Protein AF-A0A2V8HY12-F1 (afdb_monomer_lite)

Structure (mmCIF, N/CA/C/O backbone):
data_AF-A0A2V8HY12-F1
#
_entry.id   AF-A0A2V8HY12-F1
#
loop_
_atom_site.group_PDB
_atom_site.id
_atom_site.type_symbol
_atom_site.label_atom_id
_atom_site.label_alt_id
_atom_site.label_comp_id
_atom_site.label_asym_id
_atom_site.label_entity_id
_atom_site.label_seq_id
_atom_site.pdbx_PDB_ins_code
_atom_site.Cartn_x
_atom_site.Cartn_y
_atom_site.Cartn_z
_atom_site.occupancy
_atom_site.B_iso_or_equiv
_atom_site.auth_seq_id
_atom_site.auth_comp_id
_atom_site.auth_asym_id
_atom_site.auth_atom_id
_atom_site.pdbx_PDB_model_num
ATOM 1 N N . MET A 1 1 ? -23.791 54.713 -10.530 1.00 35.41 1 MET A N 1
ATOM 2 C CA . MET A 1 1 ? -24.422 53.926 -11.614 1.00 35.41 1 MET A CA 1
ATOM 3 C C . MET A 1 1 ? -23.605 52.644 -11.715 1.00 35.41 1 MET A C 1
ATOM 5 O O . MET A 1 1 ? -22.453 52.735 -12.101 1.00 35.41 1 MET A O 1
ATOM 9 N N . SER A 1 2 ? -23.964 51.603 -10.951 1.00 30.92 2 SER A N 1
ATOM 10 C CA . SER A 1 2 ? -24.758 50.432 -11.392 1.00 30.92 2 SER A CA 1
ATOM 11 C C . SER A 1 2 ? -24.090 49.752 -12.604 1.00 30.92 2 SER A C 1
ATOM 13 O O . SER A 1 2 ? -23.839 50.418 -13.597 1.00 30.92 2 SER A O 1
ATOM 15 N N . ALA A 1 3 ? -23.710 48.478 -12.572 1.00 33.75 3 ALA A N 1
ATOM 16 C CA . ALA A 1 3 ? -24.540 47.368 -12.130 1.00 33.75 3 ALA A CA 1
ATOM 17 C C . ALA A 1 3 ? -23.733 46.179 -11.582 1.00 33.75 3 ALA A C 1
ATOM 19 O O . ALA A 1 3 ? -22.656 45.842 -12.079 1.00 33.75 3 ALA A O 1
ATOM 20 N N . ASP A 1 4 ? -24.341 45.543 -10.581 1.00 34.00 4 ASP A N 1
ATOM 21 C CA . ASP A 1 4 ? -24.090 44.192 -10.098 1.00 34.00 4 ASP A CA 1
ATOM 22 C C . ASP A 1 4 ? -23.936 43.185 -11.241 1.00 34.00 4 ASP A C 1
ATOM 24 O O . ASP A 1 4 ? -24.790 43.080 -12.126 1.00 34.00 4 ASP A O 1
ATOM 28 N N . ARG A 1 5 ? -22.894 42.355 -11.174 1.00 38.38 5 ARG A N 1
ATOM 29 C CA . ARG A 1 5 ? -22.852 41.094 -11.916 1.00 38.38 5 ARG A CA 1
ATOM 30 C C . ARG A 1 5 ? -23.409 40.000 -11.004 1.00 38.38 5 ARG A C 1
ATOM 32 O O . ARG A 1 5 ? -22.664 39.381 -10.252 1.00 38.38 5 ARG A O 1
ATOM 39 N N . LEU A 1 6 ? -24.725 39.795 -11.080 1.00 36.56 6 LEU A N 1
ATOM 40 C CA . LEU A 1 6 ? -25.407 38.635 -10.507 1.00 36.56 6 LEU A CA 1
ATOM 41 C C . LEU A 1 6 ? -24.851 37.335 -11.104 1.00 36.56 6 LEU A C 1
ATOM 43 O O . LEU A 1 6 ? -24.758 37.172 -12.323 1.00 36.56 6 LEU A O 1
ATOM 47 N N . GLU A 1 7 ? -24.535 36.397 -10.217 1.00 39.53 7 GLU A N 1
ATOM 48 C CA . GLU A 1 7 ? -24.342 34.987 -10.526 1.00 39.53 7 GLU A CA 1
ATOM 49 C C . GLU A 1 7 ? -25.589 34.415 -11.217 1.00 39.53 7 GLU A C 1
ATOM 51 O O . GLU A 1 7 ? -26.685 34.408 -10.655 1.00 39.53 7 GLU A O 1
ATOM 56 N N . MET A 1 8 ? -25.435 33.874 -12.428 1.00 39.75 8 MET A N 1
ATOM 57 C CA . MET A 1 8 ? -26.456 33.008 -13.019 1.00 39.75 8 MET A CA 1
ATOM 58 C C . MET A 1 8 ? -26.276 31.586 -12.491 1.00 39.75 8 MET A C 1
ATOM 60 O O . MET A 1 8 ? -25.572 30.751 -13.060 1.00 39.75 8 MET A O 1
ATOM 64 N N . HIS A 1 9 ? -26.944 31.319 -11.375 1.00 43.62 9 HIS A N 1
ATOM 65 C CA . HIS A 1 9 ? -27.124 29.987 -10.825 1.00 43.62 9 HIS A CA 1
ATOM 66 C C . HIS A 1 9 ? -28.085 29.201 -11.736 1.00 43.62 9 HIS A C 1
ATOM 68 O O . HIS A 1 9 ? -29.301 29.395 -11.722 1.00 43.62 9 HIS A O 1
ATOM 74 N N . MET A 1 10 ? -27.545 28.321 -12.580 1.00 43.75 10 MET A N 1
ATOM 75 C CA . MET A 1 10 ? -28.340 27.531 -13.521 1.00 43.75 10 MET A CA 1
ATOM 76 C C . MET A 1 10 ? -29.086 26.412 -12.775 1.00 43.75 10 MET A C 1
ATOM 78 O O . MET A 1 10 ? -28.532 25.362 -12.444 1.00 43.75 10 MET A O 1
ATOM 82 N N . ASN A 1 11 ? -30.359 26.667 -12.468 1.00 51.97 11 ASN A N 1
ATOM 83 C CA . ASN A 1 11 ? -31.243 25.753 -11.752 1.00 51.97 11 ASN A CA 1
ATOM 84 C C . ASN A 1 11 ? -31.728 24.637 -12.696 1.00 51.97 11 ASN A C 1
ATOM 86 O O . ASN A 1 11 ? -32.518 24.868 -13.606 1.00 51.97 11 ASN A O 1
ATOM 90 N N . ARG A 1 12 ? -31.270 23.399 -12.475 1.00 51.16 12 ARG A N 1
ATOM 91 C CA . ARG A 1 12 ? -31.546 22.214 -13.321 1.00 51.16 12 ARG A CA 1
ATOM 92 C C . ARG A 1 12 ? -33.011 21.733 -13.305 1.00 51.16 12 ARG A C 1
ATOM 94 O O . ARG A 1 12 ? -33.305 20.657 -13.813 1.00 51.16 12 ARG A O 1
ATOM 101 N N . ARG A 1 13 ? -33.929 22.490 -12.699 1.00 51.31 13 ARG A N 1
ATOM 102 C CA . ARG A 1 13 ? -35.328 22.096 -12.455 1.00 51.31 13 ARG A CA 1
ATOM 103 C C . ARG A 1 13 ? -36.366 22.862 -13.280 1.00 51.31 13 ARG A C 1
ATOM 105 O O . ARG A 1 13 ? -37.536 22.511 -13.220 1.00 51.31 13 ARG A O 1
ATOM 112 N N . SER A 1 14 ? -35.970 23.844 -14.085 1.00 48.19 14 SER A N 1
ATOM 113 C CA . SER A 1 14 ? -36.912 24.692 -14.839 1.00 48.19 14 SER A CA 1
ATOM 114 C C . SER A 1 14 ? -37.161 24.258 -16.291 1.00 48.19 14 SER A C 1
ATOM 116 O O . SER A 1 14 ? -37.964 24.887 -16.969 1.00 48.19 14 SER A O 1
ATOM 118 N N . PHE A 1 15 ? -36.532 23.183 -16.782 1.00 44.03 15 PHE A N 1
ATOM 119 C CA . PHE A 1 15 ? -36.675 22.756 -18.186 1.00 44.03 15 PHE A CA 1
ATOM 120 C C . PHE A 1 15 ? -37.781 21.709 -18.433 1.00 44.03 15 PHE A C 1
ATOM 122 O O . PHE A 1 15 ? -38.050 21.362 -19.575 1.00 44.03 15 PHE A O 1
ATOM 129 N N . LEU A 1 16 ? -38.456 21.206 -17.392 1.00 47.06 16 LEU A N 1
ATOM 130 C CA . LEU A 1 16 ? -39.464 20.140 -17.538 1.00 47.06 16 LEU A CA 1
ATOM 131 C C . LEU A 1 16 ? -40.908 20.567 -17.242 1.00 47.06 16 LEU A C 1
ATOM 133 O O . LEU A 1 16 ? -41.776 19.707 -17.144 1.00 47.06 16 LEU A O 1
ATOM 137 N N . SER A 1 17 ? -41.201 21.866 -17.125 1.00 44.78 17 SER A N 1
ATOM 138 C CA . SER A 1 17 ? -42.534 22.312 -16.684 1.00 44.78 17 SER A CA 1
ATOM 139 C C . SER A 1 17 ? -43.450 22.906 -17.761 1.00 44.78 17 SER A C 1
ATOM 141 O O . SER A 1 17 ? -44.447 23.525 -17.404 1.00 44.78 17 SER A O 1
ATOM 143 N N . ALA A 1 18 ? -43.182 22.722 -19.058 1.00 45.12 18 ALA A N 1
ATOM 144 C CA . ALA A 1 18 ? -44.013 23.331 -20.105 1.00 45.12 18 ALA A CA 1
ATOM 145 C C . ALA A 1 18 ? -44.266 22.417 -21.318 1.00 45.12 18 ALA A C 1
ATOM 147 O O . ALA A 1 18 ? -43.761 22.653 -22.408 1.00 45.12 18 ALA A O 1
ATOM 148 N N . ALA A 1 19 ? -45.079 21.383 -21.105 1.00 43.59 19 ALA A N 1
ATOM 149 C CA . ALA A 1 19 ? -46.039 20.823 -22.066 1.00 43.59 19 ALA A CA 1
ATOM 150 C C . ALA A 1 19 ? -46.929 19.880 -21.236 1.00 43.59 19 ALA A C 1
ATOM 152 O O . ALA A 1 19 ? -46.479 18.838 -20.781 1.00 43.59 19 ALA A O 1
ATOM 153 N N . GLY A 1 20 ? -48.122 20.271 -20.804 1.00 38.84 20 GLY A N 1
ATOM 154 C CA . GLY A 1 20 ? -49.217 20.708 -21.661 1.00 38.84 20 GLY A CA 1
ATOM 155 C C . GLY A 1 20 ? -50.205 19.545 -21.727 1.00 38.84 20 GLY A C 1
ATOM 156 O O . GLY A 1 20 ? -50.027 18.619 -22.508 1.00 38.84 20 GLY A O 1
ATOM 157 N N . ALA A 1 21 ? -51.172 19.560 -20.813 1.00 42.84 21 ALA A N 1
ATOM 158 C CA . ALA A 1 21 ? -52.155 18.511 -20.588 1.00 42.84 21 ALA A CA 1
ATOM 159 C C . ALA A 1 21 ? -53.106 18.304 -21.780 1.00 42.84 21 ALA A C 1
ATOM 161 O O . ALA A 1 21 ? -53.579 19.271 -22.371 1.00 42.84 21 ALA A O 1
ATOM 162 N N . ALA A 1 22 ? -53.481 17.048 -22.034 1.00 40.28 22 ALA A N 1
ATOM 16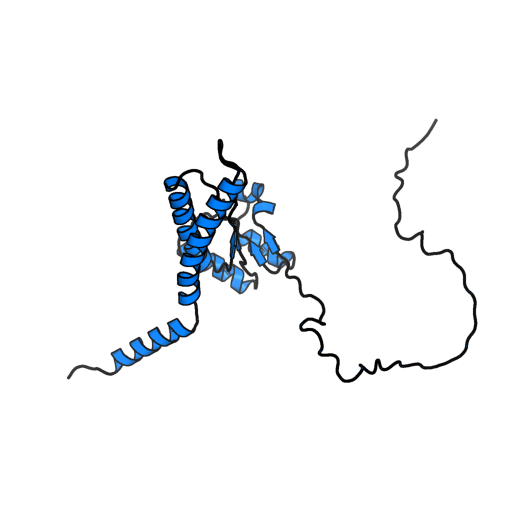3 C CA . ALA A 1 22 ? -54.741 16.696 -22.681 1.00 40.28 22 ALA A CA 1
ATOM 164 C C . ALA A 1 22 ? -55.358 15.484 -21.960 1.00 40.28 22 ALA A C 1
ATOM 166 O O . ALA A 1 22 ? -54.732 14.439 -21.797 1.00 40.28 22 ALA A O 1
ATOM 167 N N . VAL A 1 23 ? -56.574 15.699 -21.466 1.00 48.56 23 VAL A N 1
ATOM 168 C CA . VAL A 1 23 ? -57.427 14.823 -20.650 1.00 48.56 23 VAL A CA 1
ATOM 169 C C . VAL A 1 23 ? -58.129 13.785 -21.527 1.00 48.56 23 VAL 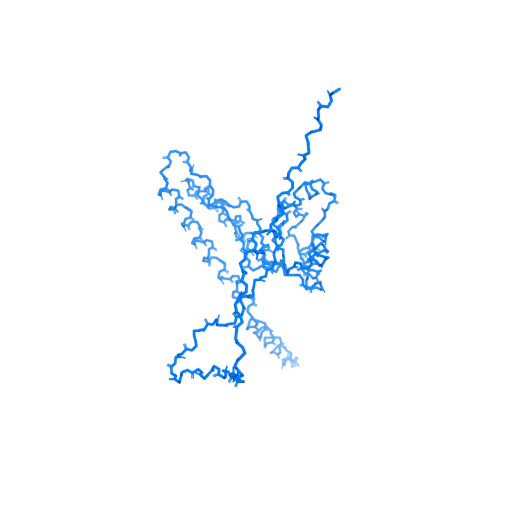A C 1
ATOM 171 O O . VAL A 1 23 ? -58.693 14.206 -22.524 1.00 48.56 23 VAL A O 1
ATOM 174 N N . VAL A 1 24 ? -58.214 12.510 -21.108 1.00 38.56 24 VAL A N 1
ATOM 175 C CA . VAL A 1 24 ? -59.458 11.695 -21.121 1.00 38.56 24 VAL A CA 1
ATOM 176 C C . VAL A 1 24 ? -59.345 10.590 -20.062 1.00 38.56 24 VAL A C 1
ATOM 178 O O . VAL A 1 24 ? -58.425 9.775 -20.078 1.00 38.56 24 VAL A O 1
ATOM 181 N N . ALA A 1 25 ? -60.311 10.562 -19.146 1.00 48.44 25 ALA A N 1
ATOM 182 C CA . ALA A 1 25 ? -60.551 9.463 -18.226 1.00 48.44 25 ALA A CA 1
ATOM 183 C C . ALA A 1 25 ? -61.139 8.253 -18.973 1.00 48.44 25 ALA A C 1
ATOM 185 O O . ALA A 1 25 ? -62.190 8.360 -19.596 1.00 48.44 25 ALA A O 1
ATOM 186 N N . ALA A 1 26 ? -60.498 7.094 -18.854 1.00 38.91 26 ALA A N 1
ATOM 187 C CA . ALA A 1 26 ? -61.129 5.794 -19.047 1.00 38.91 26 ALA A CA 1
ATOM 188 C C . ALA A 1 26 ? -60.408 4.812 -18.124 1.00 38.91 26 ALA A C 1
ATOM 190 O O . ALA A 1 26 ? -59.210 4.568 -18.266 1.00 38.91 26 ALA A O 1
ATOM 191 N N . GLY A 1 27 ? -61.122 4.331 -17.109 1.00 46.62 27 GLY A N 1
ATOM 192 C CA . GLY A 1 27 ? -60.581 3.377 -16.160 1.00 46.62 27 GLY A CA 1
ATOM 193 C C . GLY A 1 27 ? -60.182 2.090 -16.863 1.00 46.62 27 GLY A C 1
ATOM 194 O O . GLY A 1 27 ? -60.982 1.510 -17.578 1.00 46.62 27 GLY A O 1
ATOM 195 N N . PHE A 1 28 ? -58.968 1.634 -16.594 1.00 36.66 28 PHE A N 1
ATOM 196 C CA . PHE A 1 28 ? -58.641 0.222 -16.530 1.00 36.66 28 PHE A CA 1
ATOM 197 C C . PHE A 1 28 ? -57.608 0.078 -15.421 1.00 36.66 28 PHE A C 1
ATOM 199 O O . PHE A 1 28 ? -56.501 0.611 -15.488 1.00 36.66 28 PHE A O 1
ATOM 206 N N . THR A 1 29 ? -58.001 -0.625 -14.366 1.00 45.81 29 THR A N 1
ATOM 207 C CA . THR A 1 29 ? -57.088 -1.305 -13.457 1.00 45.81 29 THR A CA 1
ATOM 208 C C . THR A 1 29 ? -56.288 -2.313 -14.276 1.00 45.81 29 THR A C 1
ATOM 210 O O . THR A 1 29 ? -56.635 -3.487 -14.323 1.00 45.81 29 THR A O 1
ATOM 213 N N . ASP A 1 30 ? -55.242 -1.866 -14.963 1.00 39.56 30 ASP A N 1
ATOM 214 C CA . ASP A 1 30 ? -54.270 -2.771 -15.561 1.00 39.56 30 ASP A CA 1
ATOM 215 C C . ASP A 1 30 ? -53.142 -2.933 -14.544 1.00 39.56 30 ASP A C 1
ATOM 217 O O . ASP A 1 30 ? -52.055 -2.356 -14.636 1.00 39.56 30 ASP A O 1
ATOM 221 N N . ALA A 1 31 ? -53.451 -3.709 -13.501 1.00 44.50 31 ALA A N 1
ATOM 222 C CA . ALA A 1 31 ? -52.438 -4.458 -12.789 1.00 44.50 31 ALA A CA 1
ATOM 223 C C . ALA A 1 31 ? -51.810 -5.403 -13.817 1.00 44.50 31 ALA A C 1
ATOM 225 O O . ALA A 1 31 ? -52.156 -6.579 -13.892 1.00 44.50 31 ALA A O 1
ATOM 226 N N . ARG A 1 32 ? -50.883 -4.875 -14.624 1.00 41.44 32 ARG A N 1
ATOM 227 C CA . ARG A 1 32 ? -49.968 -5.687 -15.412 1.00 41.44 32 ARG A CA 1
ATOM 228 C C . ARG A 1 32 ? -49.072 -6.395 -14.426 1.00 41.44 32 ARG A C 1
ATOM 230 O O . ARG A 1 32 ? -47.971 -5.955 -14.101 1.00 41.44 32 ARG A O 1
ATOM 237 N N . THR A 1 33 ? -49.575 -7.526 -13.955 1.00 43.75 33 THR A N 1
ATOM 238 C CA . THR A 1 33 ? -48.760 -8.695 -13.704 1.00 43.75 33 THR A CA 1
ATOM 239 C C . THR A 1 33 ? -47.854 -8.810 -14.926 1.00 43.75 33 THR A C 1
ATOM 241 O O . THR A 1 33 ? -48.306 -9.159 -16.015 1.00 43.75 33 THR A O 1
ATOM 244 N N . GLN A 1 34 ? -46.590 -8.402 -14.792 1.00 48.44 34 GLN A N 1
ATOM 245 C CA . GLN A 1 34 ? -45.573 -8.769 -15.764 1.00 48.44 34 GLN A CA 1
ATOM 246 C C . GLN A 1 34 ? -45.449 -10.281 -15.658 1.00 48.44 34 GLN A C 1
ATOM 248 O O . GLN A 1 34 ? -44.695 -10.814 -14.846 1.00 48.44 34 GLN A O 1
ATOM 253 N N . GLN A 1 35 ? -46.278 -10.976 -16.427 1.00 43.50 35 GLN A N 1
ATOM 254 C CA . GLN A 1 35 ? -46.155 -12.397 -16.617 1.00 43.50 35 GLN A CA 1
ATOM 255 C C . GLN A 1 35 ? -44.897 -12.580 -17.455 1.00 43.50 35 GLN A C 1
ATOM 257 O O . GLN A 1 35 ? -44.884 -12.358 -18.665 1.00 43.50 35 GLN A O 1
ATOM 262 N N . ALA A 1 36 ? -43.797 -12.867 -16.759 1.00 48.78 36 ALA A N 1
ATOM 263 C CA . ALA A 1 36 ? -42.544 -13.233 -17.383 1.00 48.78 36 ALA A CA 1
ATOM 264 C C . ALA A 1 36 ? -42.818 -14.400 -18.337 1.00 48.78 36 ALA A C 1
ATOM 266 O O . ALA A 1 36 ? -43.398 -15.413 -17.938 1.00 48.78 36 ALA A O 1
ATOM 267 N N . ALA A 1 37 ? -42.428 -14.234 -19.601 1.00 44.22 37 ALA A N 1
ATOM 268 C CA . ALA A 1 37 ? -42.502 -15.297 -20.588 1.00 44.22 37 ALA A CA 1
ATOM 269 C C . ALA A 1 37 ? -41.784 -16.547 -20.035 1.00 44.22 37 ALA A C 1
ATOM 271 O O . ALA A 1 37 ? -40.637 -16.428 -19.583 1.00 44.22 37 ALA A O 1
ATOM 272 N N . PRO A 1 38 ? -42.414 -17.737 -20.044 1.00 48.28 38 PRO A N 1
ATOM 273 C CA . PRO A 1 38 ? -41.754 -18.945 -19.581 1.00 48.28 38 PRO A CA 1
ATOM 274 C C . PRO A 1 38 ? -40.603 -19.263 -20.540 1.00 48.28 38 PRO A C 1
ATOM 276 O O . PRO A 1 38 ? -40.826 -19.439 -21.735 1.00 48.28 38 PRO A O 1
ATOM 279 N N . GLY A 1 39 ? -39.374 -19.333 -20.023 1.00 57.34 39 GLY A N 1
ATOM 280 C CA . GLY A 1 39 ? -38.240 -19.903 -20.763 1.00 57.34 39 GLY A CA 1
ATOM 281 C C . GLY A 1 39 ? -37.081 -18.967 -21.106 1.00 57.34 39 GLY A C 1
ATOM 282 O O . GLY A 1 39 ? -36.155 -19.406 -21.781 1.00 57.34 39 GLY A O 1
ATOM 283 N N . GLN A 1 40 ? -37.055 -17.720 -20.630 1.00 52.91 40 GLN A N 1
ATOM 284 C CA . GLN A 1 40 ? -35.820 -16.926 -20.664 1.00 52.91 40 GLN A CA 1
ATOM 285 C C . GLN A 1 40 ? -34.992 -17.251 -19.409 1.00 52.91 40 GLN A C 1
ATOM 287 O O . GLN A 1 40 ? -35.445 -16.931 -18.306 1.00 52.91 40 GLN A O 1
ATOM 292 N N . PRO A 1 41 ? -33.805 -17.881 -19.514 1.00 54.00 41 PRO A N 1
ATOM 293 C CA . PRO A 1 41 ? -32.930 -18.028 -18.360 1.00 54.00 41 PRO A CA 1
ATOM 294 C C . PRO A 1 41 ? -32.587 -16.626 -17.852 1.00 54.00 41 PRO A C 1
ATOM 296 O O . PRO A 1 41 ? -31.986 -15.822 -18.568 1.00 54.00 41 PRO A O 1
ATOM 299 N N . SER A 1 42 ? -32.997 -16.313 -16.621 1.00 57.16 42 SER A N 1
ATOM 300 C CA . SER A 1 42 ? -32.600 -15.084 -15.942 1.00 57.16 42 SER A CA 1
ATOM 301 C C . SER A 1 42 ? -31.078 -15.001 -15.985 1.00 57.16 42 SER A C 1
ATOM 303 O O . SER A 1 42 ? -30.402 -15.865 -15.419 1.00 57.16 42 SER A O 1
ATOM 305 N N . ARG A 1 43 ? -30.532 -13.997 -16.685 1.00 62.47 43 ARG A N 1
ATOM 306 C CA . ARG A 1 43 ? -29.088 -13.742 -16.681 1.00 62.47 43 ARG A CA 1
ATOM 307 C C . ARG A 1 43 ? -28.621 -13.711 -15.220 1.00 62.47 43 ARG A C 1
ATOM 309 O O . ARG A 1 43 ? -29.246 -12.998 -14.428 1.00 62.47 43 ARG A O 1
ATOM 316 N N . PRO A 1 44 ? -27.558 -14.442 -14.841 1.00 56.69 44 PRO A N 1
ATOM 317 C CA . PRO A 1 44 ? -26.973 -14.289 -13.517 1.00 56.69 44 PRO A CA 1
ATOM 318 C C . PRO A 1 44 ? -26.647 -12.801 -13.316 1.00 56.69 44 PRO A C 1
ATOM 320 O O . PRO A 1 44 ? -25.845 -12.252 -14.068 1.00 56.69 44 PRO A O 1
ATOM 323 N N . GLY A 1 45 ? -27.317 -12.133 -12.370 1.00 60.22 45 GLY A N 1
ATOM 324 C CA . GLY A 1 45 ? -27.074 -10.715 -12.068 1.00 60.22 45 GLY A CA 1
ATOM 325 C C . GLY A 1 45 ? -28.214 -9.720 -12.321 1.00 60.22 45 GLY A C 1
ATOM 326 O O . GLY A 1 45 ? -27.945 -8.528 -12.359 1.00 60.22 45 GLY A O 1
ATOM 327 N N . SER A 1 46 ? -29.479 -10.139 -12.440 1.00 65.44 46 SER A N 1
ATOM 328 C CA . SER A 1 46 ? -30.627 -9.213 -12.571 1.00 65.44 46 SER A CA 1
ATOM 329 C C . SER A 1 46 ? -31.033 -8.473 -11.278 1.00 65.44 46 SER A C 1
ATOM 331 O O . SER A 1 46 ? -32.097 -7.858 -11.231 1.00 65.44 46 SER A O 1
ATOM 333 N N . GLY A 1 47 ? -30.230 -8.556 -10.214 1.00 74.62 47 GLY A N 1
ATOM 334 C CA . GLY A 1 47 ? -30.412 -7.765 -8.996 1.00 74.62 47 GLY A CA 1
ATOM 335 C C . GLY A 1 47 ? -29.717 -6.402 -9.103 1.00 74.62 47 GLY A C 1
ATOM 336 O O . GLY A 1 47 ? -28.829 -6.234 -9.939 1.00 74.62 47 GLY A O 1
ATOM 337 N N . PRO A 1 48 ? -30.072 -5.419 -8.259 1.00 82.19 48 PRO A N 1
ATOM 338 C CA . PRO A 1 48 ? -29.350 -4.151 -8.222 1.00 82.19 48 PRO A CA 1
ATOM 339 C C . PRO A 1 48 ? -27.860 -4.397 -7.942 1.00 82.19 48 PRO A C 1
ATOM 341 O O . PRO A 1 48 ? 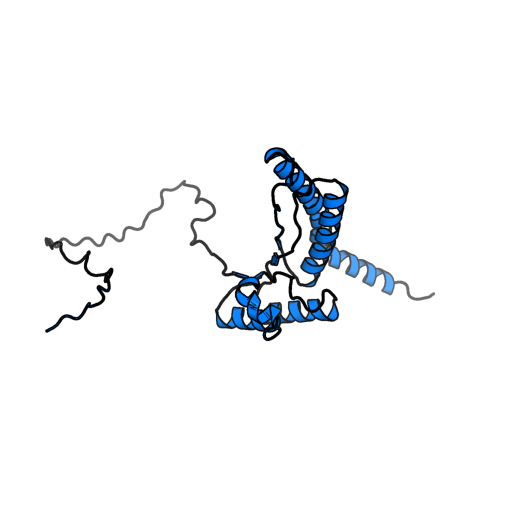-27.507 -5.138 -7.018 1.00 82.19 48 PRO A O 1
ATOM 344 N N . ALA A 1 49 ? -26.987 -3.779 -8.743 1.00 84.25 49 ALA A N 1
ATOM 345 C CA . ALA A 1 49 ? -25.544 -3.852 -8.545 1.00 84.25 49 ALA A CA 1
ATOM 346 C C . ALA A 1 49 ? -25.177 -3.349 -7.139 1.00 84.25 49 ALA A C 1
ATOM 348 O O . ALA A 1 49 ? -25.604 -2.273 -6.720 1.00 84.25 49 ALA A O 1
ATOM 349 N N . ARG A 1 50 ? -24.377 -4.129 -6.406 1.00 85.69 50 ARG A N 1
ATOM 350 C CA . ARG A 1 50 ? -23.890 -3.775 -5.066 1.00 85.69 50 ARG A CA 1
ATOM 351 C C . ARG A 1 50 ? -22.437 -3.324 -5.146 1.00 85.69 50 ARG A C 1
ATOM 353 O O . ARG A 1 50 ? -21.529 -4.137 -4.990 1.00 85.69 50 ARG A O 1
ATOM 360 N N . PHE A 1 51 ? -22.225 -2.038 -5.406 1.00 90.50 51 PHE A N 1
ATOM 361 C CA . PHE A 1 51 ? -20.897 -1.436 -5.295 1.00 90.50 51 PHE A CA 1
ATOM 362 C C . PHE A 1 51 ? -20.532 -1.244 -3.823 1.00 90.50 51 PHE A C 1
ATOM 364 O O . PHE A 1 51 ? -21.363 -0.778 -3.046 1.00 90.50 51 PHE A O 1
ATOM 371 N N . ARG A 1 52 ? -19.297 -1.606 -3.463 1.00 93.69 52 ARG A N 1
ATOM 372 C CA . ARG A 1 52 ? -18.711 -1.291 -2.157 1.00 93.69 52 ARG A CA 1
ATOM 373 C C . ARG A 1 52 ? -17.863 -0.032 -2.256 1.00 93.69 52 ARG A C 1
ATOM 375 O O . ARG A 1 52 ? -17.159 0.155 -3.249 1.00 93.69 52 ARG A O 1
ATOM 382 N N . THR A 1 53 ? -17.928 0.817 -1.244 1.00 96.50 53 THR A N 1
ATOM 383 C CA . THR A 1 53 ? -17.157 2.060 -1.166 1.00 96.50 53 THR A CA 1
ATOM 384 C C . THR A 1 53 ? -15.769 1.801 -0.580 1.00 96.50 53 THR A C 1
ATOM 386 O O . THR A 1 53 ? -15.581 0.971 0.306 1.00 96.50 53 THR A O 1
ATOM 389 N N . GLY A 1 54 ? -14.764 2.511 -1.093 1.00 96.44 54 GLY A N 1
ATOM 390 C CA . GLY A 1 54 ? -13.377 2.352 -0.668 1.00 96.44 54 GLY A CA 1
ATOM 391 C C . GLY A 1 54 ? -12.706 3.695 -0.412 1.00 96.44 54 GLY A C 1
ATOM 392 O O . GLY A 1 54 ? -12.785 4.599 -1.241 1.00 96.44 54 GLY A O 1
ATOM 393 N N . LEU A 1 55 ? -11.995 3.802 0.707 1.00 97.88 55 LEU A N 1
ATOM 394 C CA . LEU A 1 55 ? -11.107 4.914 1.034 1.00 97.88 55 LEU A CA 1
ATOM 395 C C . LEU A 1 55 ? -9.680 4.526 0.647 1.00 97.88 55 LEU A C 1
ATOM 397 O O . LEU A 1 55 ? -9.255 3.394 0.854 1.00 97.88 55 LEU A O 1
ATOM 401 N N . VAL A 1 56 ? -8.919 5.450 0.072 1.00 98.31 56 VAL A N 1
ATOM 402 C CA . VAL A 1 56 ? -7.498 5.235 -0.228 1.00 98.31 56 VAL A CA 1
ATOM 403 C C . VAL A 1 56 ? -6.688 6.148 0.676 1.00 98.31 56 VAL A C 1
ATOM 405 O O . VAL A 1 56 ? -6.894 7.360 0.660 1.00 98.31 56 VAL A O 1
ATOM 408 N N . ALA A 1 57 ? -5.750 5.596 1.448 1.00 98.44 57 ALA A N 1
ATOM 409 C CA . ALA A 1 57 ? -4.956 6.369 2.408 1.00 98.44 57 ALA A CA 1
ATOM 410 C C . ALA A 1 57 ? -4.207 7.548 1.754 1.00 98.44 57 ALA A C 1
ATOM 412 O O . ALA A 1 57 ? -4.020 8.596 2.366 1.00 98.44 57 ALA A O 1
ATOM 413 N N . TYR A 1 58 ? -3.861 7.431 0.468 1.00 98.12 58 TYR A N 1
ATOM 414 C CA . TYR A 1 58 ? -3.282 8.520 -0.325 1.00 98.12 58 TYR A CA 1
ATOM 415 C C . TYR A 1 58 ? -4.120 9.819 -0.340 1.00 98.12 58 TYR A C 1
ATOM 417 O O . TYR A 1 58 ? -3.553 10.908 -0.478 1.00 98.12 58 TYR A O 1
ATOM 425 N N . SER A 1 59 ? -5.442 9.745 -0.147 1.00 98.00 59 SER A N 1
ATOM 426 C CA . SER A 1 59 ? -6.308 10.928 -0.000 1.00 98.00 59 SER A CA 1
ATOM 427 C C . SER A 1 59 ? -5.925 11.788 1.211 1.00 98.00 59 SER A C 1
ATOM 429 O O . SER A 1 59 ? -6.080 13.003 1.169 1.00 98.00 59 SER A O 1
ATOM 431 N N . TYR A 1 60 ? -5.325 11.179 2.237 1.00 98.25 60 TYR A N 1
ATOM 432 C CA . TYR A 1 60 ? -4.865 11.821 3.471 1.00 98.25 60 TYR A CA 1
ATOM 433 C C . TYR A 1 60 ? -3.336 11.958 3.530 1.00 98.25 60 TYR A C 1
ATOM 435 O O . TYR A 1 60 ? -2.764 12.144 4.603 1.00 98.25 60 TYR A O 1
ATOM 443 N N . ARG A 1 61 ? -2.649 11.900 2.375 1.00 98.00 61 ARG A N 1
ATOM 444 C CA . ARG A 1 61 ? -1.176 11.893 2.286 1.00 98.00 61 ARG A CA 1
ATOM 445 C C . ARG A 1 61 ? -0.489 12.987 3.099 1.00 98.00 61 ARG A C 1
ATOM 447 O O . ARG A 1 61 ? 0.544 12.722 3.689 1.00 98.00 61 ARG A O 1
ATOM 454 N N . GLN A 1 62 ? -1.046 14.199 3.129 1.00 98.38 62 GLN A N 1
ATOM 455 C CA . GLN A 1 62 ? -0.440 15.327 3.840 1.00 98.38 62 GLN A CA 1
ATOM 456 C C . GLN A 1 62 ? -0.457 15.090 5.354 1.00 98.38 62 GLN A C 1
ATOM 458 O O . GLN A 1 62 ? 0.575 15.238 5.999 1.00 98.38 62 GLN A O 1
ATOM 463 N N . ALA A 1 63 ? -1.592 14.647 5.899 1.00 98.50 63 ALA A N 1
ATOM 464 C CA . ALA A 1 63 ? -1.741 14.367 7.324 1.00 98.50 63 ALA A CA 1
ATOM 465 C C . ALA A 1 63 ? -0.938 13.128 7.758 1.00 98.50 63 ALA A C 1
ATOM 467 O O . ALA A 1 63 ? -0.244 13.162 8.773 1.00 98.50 63 ALA A O 1
ATOM 468 N N . LEU A 1 64 ? -0.954 12.062 6.949 1.00 98.38 64 LEU A N 1
ATOM 469 C CA . LEU A 1 64 ? -0.155 10.854 7.196 1.00 98.38 64 LEU A CA 1
ATOM 470 C C . LEU A 1 64 ? 1.351 11.145 7.123 1.00 98.38 64 LEU A C 1
ATOM 472 O O . LEU A 1 64 ? 2.117 10.688 7.967 1.00 98.38 64 LEU A O 1
ATOM 476 N N . GLN A 1 65 ? 1.790 11.947 6.148 1.00 97.81 65 GLN A N 1
ATOM 477 C CA . GLN A 1 65 ? 3.190 12.358 6.021 1.00 97.81 65 GLN A CA 1
ATOM 478 C C . GLN A 1 65 ? 3.630 13.264 7.175 1.00 97.81 65 GLN A C 1
ATOM 480 O O . GLN A 1 65 ? 4.742 13.107 7.675 1.00 97.81 65 GLN A O 1
ATOM 485 N N . ALA A 1 66 ? 2.760 14.175 7.616 1.00 98.12 66 ALA A N 1
ATOM 486 C CA . ALA A 1 66 ? 2.996 15.035 8.773 1.00 98.12 66 ALA A CA 1
ATOM 487 C C . ALA A 1 66 ? 2.843 14.302 10.118 1.00 98.12 66 ALA A C 1
ATOM 489 O O . ALA A 1 66 ? 3.107 14.897 11.160 1.00 98.12 66 ALA A O 1
ATOM 490 N N . LYS A 1 67 ? 2.418 13.028 10.111 1.00 97.75 67 LYS A N 1
ATOM 491 C CA . LYS A 1 67 ? 2.099 12.225 11.304 1.00 97.75 67 LYS A CA 1
ATOM 492 C C . LYS A 1 67 ? 1.065 12.880 12.229 1.00 97.75 67 LYS A C 1
ATOM 494 O O . LYS A 1 67 ? 1.015 12.575 13.416 1.00 97.75 67 LYS A O 1
ATOM 499 N N . THR A 1 68 ? 0.227 13.761 11.687 1.00 98.38 68 THR A N 1
ATOM 500 C CA . THR A 1 68 ? -0.931 14.328 12.393 1.00 98.38 68 THR A CA 1
ATOM 501 C C . THR A 1 68 ? -2.151 13.409 12.314 1.00 98.38 68 THR A C 1
ATOM 503 O O . THR A 1 68 ? -3.168 13.683 12.941 1.00 98.38 68 THR A O 1
ATOM 506 N N . MET A 1 69 ? -2.041 12.321 11.544 1.00 98.06 69 MET A N 1
ATOM 507 C CA . MET A 1 69 ? -3.037 11.271 11.388 1.00 98.06 69 MET A CA 1
ATOM 508 C C . MET A 1 69 ? -2.352 9.901 11.299 1.00 98.06 69 MET A C 1
ATOM 510 O O . MET A 1 69 ? -1.228 9.781 10.805 1.00 98.06 69 MET A O 1
ATOM 514 N N . THR A 1 70 ? -3.052 8.872 11.760 1.00 98.50 70 THR A N 1
ATOM 515 C CA . THR A 1 70 ? -2.641 7.465 11.822 1.00 98.50 70 THR A CA 1
ATOM 516 C C . THR A 1 70 ? -3.532 6.580 10.941 1.00 98.50 70 THR A C 1
ATOM 518 O O . THR A 1 70 ? -4.548 7.024 10.407 1.00 98.50 70 THR A O 1
ATOM 521 N N . TYR A 1 71 ? -3.183 5.302 10.777 1.00 98.38 71 TYR A N 1
ATOM 522 C CA . TYR A 1 71 ? -4.043 4.353 10.053 1.00 98.38 71 TYR A CA 1
ATOM 523 C C . TYR A 1 71 ? -5.304 3.994 10.832 1.00 98.38 71 TYR A C 1
ATOM 525 O O . TYR A 1 71 ? -6.358 3.743 10.249 1.00 98.38 71 TYR A O 1
ATOM 533 N N . GLU A 1 72 ? -5.200 4.010 12.152 1.00 98.44 72 GLU A N 1
ATOM 534 C CA . GLU A 1 72 ? -6.300 3.866 13.083 1.00 98.44 72 GLU A CA 1
ATOM 535 C C . GLU A 1 72 ? -7.331 4.986 12.877 1.00 98.44 72 GLU A C 1
ATOM 537 O O . GLU A 1 72 ? -8.533 4.716 12.870 1.00 98.44 72 GLU A O 1
ATOM 542 N N . ASP A 1 73 ? -6.880 6.214 12.601 1.00 98.50 73 ASP A N 1
ATOM 543 C CA . ASP A 1 73 ? -7.760 7.332 12.235 1.00 98.50 73 ASP A CA 1
ATOM 544 C C . ASP A 1 73 ? -8.491 7.086 10.920 1.00 98.50 73 ASP A C 1
ATOM 546 O O . ASP A 1 73 ? -9.689 7.337 10.839 1.00 98.50 73 ASP A O 1
ATOM 550 N N . LEU A 1 74 ? -7.815 6.538 9.907 1.00 98.44 74 LEU A N 1
ATOM 551 C CA . LEU A 1 74 ? -8.467 6.204 8.637 1.00 98.44 74 LEU A CA 1
ATOM 552 C C . LEU A 1 74 ? -9.569 5.157 8.822 1.00 98.44 74 LEU A C 1
ATOM 554 O O . LEU A 1 74 ? -10.611 5.253 8.177 1.00 98.44 74 LEU A O 1
ATOM 558 N N . ILE A 1 75 ? -9.365 4.180 9.714 1.00 98.50 75 ILE A N 1
ATOM 559 C CA . ILE A 1 75 ? -10.402 3.201 10.076 1.00 98.50 75 ILE A CA 1
ATOM 560 C C . ILE A 1 75 ? -11.600 3.905 10.714 1.00 98.50 75 ILE A C 1
ATOM 562 O O . ILE A 1 75 ? -12.735 3.601 10.354 1.00 98.50 75 ILE A O 1
ATOM 566 N N . ARG A 1 76 ? -11.371 4.868 11.613 1.00 98.44 76 ARG A N 1
ATOM 567 C CA . ARG A 1 76 ? -12.457 5.657 12.219 1.00 98.44 76 ARG A CA 1
ATOM 568 C C . ARG A 1 76 ? -13.203 6.494 11.183 1.00 98.44 76 ARG A C 1
ATOM 570 O O . ARG A 1 76 ? -14.425 6.433 11.136 1.00 98.44 76 ARG A O 1
ATOM 577 N N . ILE A 1 77 ? -12.483 7.164 10.287 1.00 98.31 77 ILE A N 1
ATOM 578 C CA . ILE A 1 77 ? -13.072 7.931 9.183 1.00 98.31 77 ILE A CA 1
ATOM 579 C C . ILE A 1 77 ? -13.919 7.029 8.281 1.00 98.31 77 ILE A C 1
ATOM 581 O O . ILE A 1 77 ? -15.007 7.422 7.866 1.00 98.31 77 ILE A O 1
ATOM 585 N N . ALA A 1 78 ? -13.461 5.810 7.978 1.00 98.25 78 ALA A N 1
ATOM 586 C CA . ALA A 1 78 ? -14.248 4.871 7.185 1.00 98.25 78 ALA A CA 1
ATOM 587 C C . ALA A 1 78 ? -15.580 4.525 7.870 1.00 98.25 78 ALA A C 1
ATOM 589 O O . ALA A 1 78 ? -16.614 4.530 7.209 1.00 98.25 78 ALA A O 1
ATOM 590 N N . VAL A 1 79 ? -15.584 4.327 9.192 1.00 98.31 79 VAL A N 1
ATOM 591 C CA . VAL A 1 79 ? -16.824 4.130 9.961 1.00 98.31 79 VAL A CA 1
ATOM 592 C C . VAL A 1 79 ? -17.718 5.369 9.904 1.00 98.31 79 VAL A C 1
ATOM 594 O O . VAL A 1 79 ? -18.896 5.254 9.575 1.00 98.31 79 VAL A O 1
ATOM 597 N N . GLU A 1 80 ? -17.166 6.548 10.191 1.00 98.00 80 GLU A N 1
ATOM 598 C CA . GLU A 1 80 ? -17.906 7.818 10.238 1.00 98.00 80 GLU A CA 1
ATOM 599 C C . GLU A 1 80 ? -18.554 8.173 8.894 1.00 98.00 80 GLU A C 1
ATOM 601 O O . GLU A 1 80 ? -19.645 8.736 8.849 1.00 98.00 80 GLU A O 1
ATOM 606 N N . THR A 1 81 ? -17.896 7.815 7.792 1.00 97.31 81 THR A N 1
ATOM 607 C CA . THR A 1 81 ? -18.356 8.103 6.426 1.00 97.31 81 THR A CA 1
ATOM 608 C C . THR A 1 81 ? -19.192 6.984 5.806 1.00 97.31 81 THR A C 1
ATOM 610 O O . THR A 1 81 ? -19.702 7.156 4.701 1.00 97.31 81 THR A O 1
ATOM 613 N N . GLY A 1 82 ? -19.337 5.838 6.480 1.00 96.88 82 GLY A N 1
ATOM 614 C CA . GLY A 1 82 ? -20.001 4.662 5.913 1.00 96.88 82 GLY A CA 1
ATOM 615 C C . GLY A 1 82 ? -19.235 4.031 4.743 1.00 96.88 82 GLY A C 1
ATOM 616 O O . GLY A 1 82 ? -19.845 3.477 3.830 1.00 96.88 82 GLY A O 1
ATOM 617 N N . THR A 1 83 ? -17.905 4.144 4.743 1.00 97.44 83 THR A N 1
ATOM 618 C CA . THR A 1 83 ? -17.032 3.508 3.752 1.00 97.44 83 THR A CA 1
ATOM 619 C C . THR A 1 83 ? -16.805 2.035 4.111 1.00 97.44 83 THR A C 1
ATOM 621 O O . THR A 1 83 ? -16.388 1.733 5.228 1.00 97.44 83 THR A O 1
ATOM 624 N N . ASP A 1 84 ? -17.004 1.115 3.161 1.00 97.31 84 ASP A N 1
ATOM 625 C CA . ASP A 1 84 ? -16.886 -0.331 3.417 1.00 97.31 84 ASP A CA 1
ATOM 626 C C . ASP A 1 84 ? -15.446 -0.797 3.689 1.00 97.31 84 ASP A C 1
ATOM 628 O O . ASP A 1 84 ? -15.223 -1.768 4.419 1.00 97.31 84 ASP A O 1
ATOM 632 N N . GLY A 1 85 ? -14.446 -0.136 3.101 1.00 97.44 85 GLY A N 1
ATOM 633 C CA . GLY A 1 85 ? -13.065 -0.570 3.252 1.00 97.44 85 GLY A CA 1
ATOM 634 C C . GLY A 1 85 ? -11.994 0.449 2.893 1.00 97.44 85 GLY A C 1
ATOM 635 O O . GLY A 1 85 ? -12.275 1.545 2.413 1.00 97.44 85 GLY A O 1
ATOM 636 N N . ILE A 1 86 ? -10.735 0.074 3.126 1.00 98.38 86 ILE A N 1
ATOM 637 C CA . ILE A 1 86 ? -9.570 0.944 2.959 1.00 98.38 86 ILE A CA 1
ATOM 638 C C . ILE A 1 86 ? -8.436 0.262 2.166 1.00 98.38 86 ILE A C 1
ATOM 640 O O . ILE A 1 86 ? -8.058 -0.876 2.452 1.00 98.38 86 ILE A O 1
ATOM 644 N N . ASP A 1 87 ? -7.851 0.991 1.206 1.00 98.44 87 ASP A N 1
ATOM 645 C CA . ASP A 1 87 ? -6.505 0.745 0.671 1.00 98.44 87 ASP A CA 1
ATOM 646 C C . ASP A 1 87 ? -5.495 1.471 1.561 1.00 98.44 87 ASP A C 1
ATOM 648 O O . ASP A 1 87 ? -5.495 2.704 1.644 1.00 98.44 87 ASP A O 1
ATOM 652 N N . MET A 1 88 ? -4.623 0.709 2.221 1.00 97.81 88 MET A N 1
ATOM 653 C CA . MET A 1 88 ? -3.691 1.265 3.202 1.00 97.81 88 MET A CA 1
ATOM 654 C C . MET A 1 88 ? -2.567 2.088 2.577 1.00 97.81 88 MET A C 1
ATOM 656 O O . MET A 1 88 ? -1.954 2.832 3.305 1.00 97.81 88 MET A O 1
ATOM 660 N N . THR A 1 89 ? -2.243 1.983 1.282 1.00 98.19 89 THR A N 1
ATOM 661 C CA . THR A 1 89 ? -1.092 2.688 0.661 1.00 98.19 89 THR A CA 1
ATOM 662 C C . THR A 1 89 ? 0.125 2.827 1.604 1.00 98.19 89 THR A C 1
ATOM 664 O O . THR A 1 89 ? 0.329 3.856 2.242 1.00 98.19 89 THR A O 1
ATOM 667 N N . VAL A 1 90 ? 0.966 1.796 1.676 1.00 97.12 90 VAL A N 1
ATOM 668 C CA . VAL A 1 90 ? 1.901 1.467 2.783 1.00 97.12 90 VAL A CA 1
ATOM 669 C C . VAL A 1 90 ? 3.000 2.485 3.112 1.00 97.12 90 VAL A C 1
ATOM 671 O O . VAL A 1 90 ? 3.843 2.252 3.971 1.00 97.12 90 VAL A O 1
ATOM 674 N N . TYR A 1 91 ? 3.029 3.613 2.420 1.00 97.00 91 TYR A N 1
ATOM 675 C CA . TYR A 1 91 ? 4.117 4.586 2.398 1.00 97.00 91 TYR A CA 1
ATOM 676 C C . TYR A 1 91 ? 4.392 5.230 3.750 1.00 97.00 91 TYR A C 1
ATOM 678 O O . TYR A 1 91 ? 5.504 5.698 3.977 1.00 97.00 91 TYR A O 1
ATOM 686 N N . TRP A 1 92 ? 3.367 5.274 4.595 1.00 97.94 92 TRP A N 1
ATOM 687 C CA . TRP A 1 92 ? 3.398 5.914 5.904 1.00 97.94 92 TRP A CA 1
ATOM 688 C C . TRP A 1 92 ? 3.166 4.924 7.046 1.00 97.94 92 TRP A C 1
ATOM 690 O O . TRP A 1 92 ? 2.919 5.363 8.164 1.00 97.94 92 TRP A O 1
ATOM 700 N N . LEU A 1 93 ? 3.182 3.605 6.785 1.00 96.88 93 LEU A N 1
ATOM 701 C CA . LEU A 1 93 ? 3.057 2.621 7.866 1.00 96.88 93 LEU A CA 1
ATOM 702 C C . LEU A 1 93 ? 4.228 2.800 8.847 1.00 96.88 93 LEU A C 1
ATOM 704 O O . LEU A 1 93 ? 5.380 2.763 8.411 1.00 96.88 93 LEU A O 1
ATOM 708 N N . PRO A 1 94 ? 3.965 2.958 10.156 1.00 96.62 94 PRO A N 1
ATOM 709 C CA . PRO A 1 94 ? 5.015 3.049 11.169 1.00 96.62 94 PRO A CA 1
ATOM 710 C C . PRO A 1 94 ? 5.893 1.797 11.248 1.00 96.62 94 PRO A C 1
ATOM 712 O O . PRO A 1 94 ? 7.075 1.889 11.565 1.00 96.62 94 PRO A O 1
ATOM 715 N N . SER A 1 95 ? 5.312 0.625 10.982 1.00 97.75 95 SER A N 1
ATOM 716 C CA . SER A 1 95 ? 5.983 -0.668 11.073 1.00 97.75 95 SER A CA 1
ATOM 717 C C . SER A 1 95 ? 5.311 -1.700 10.164 1.00 97.75 95 SER A C 1
ATOM 719 O O . SER A 1 95 ? 4.134 -1.588 9.823 1.00 97.75 95 SER A O 1
ATOM 721 N N . THR A 1 96 ? 6.062 -2.733 9.783 1.00 97.62 96 THR A N 1
ATOM 722 C CA . THR A 1 96 ? 5.550 -3.941 9.113 1.00 97.62 96 THR A CA 1
ATOM 723 C C . THR A 1 96 ? 5.655 -5.187 10.000 1.00 97.62 96 THR A C 1
ATOM 725 O O . THR A 1 96 ? 5.532 -6.312 9.510 1.00 97.62 96 THR A O 1
ATOM 728 N N . ALA A 1 97 ? 5.941 -5.002 11.290 1.00 97.94 97 ALA A N 1
ATOM 729 C CA . ALA A 1 97 ? 6.032 -6.073 12.272 1.00 97.94 97 ALA A CA 1
ATOM 730 C C . ALA A 1 97 ? 4.648 -6.482 12.806 1.00 97.94 97 ALA A C 1
ATOM 732 O O . ALA A 1 97 ? 3.655 -5.760 12.681 1.00 97.94 97 ALA A O 1
ATOM 733 N N . ASP A 1 98 ? 4.581 -7.687 13.370 1.00 98.19 98 ASP A N 1
ATOM 734 C CA . ASP A 1 98 ? 3.327 -8.311 13.805 1.00 98.19 98 ASP A CA 1
ATOM 735 C C . ASP A 1 98 ? 2.666 -7.545 14.961 1.00 98.19 98 ASP A C 1
ATOM 737 O O . ASP A 1 98 ? 1.438 -7.483 15.039 1.00 98.19 98 ASP A O 1
ATOM 741 N N . ASP A 1 99 ? 3.475 -6.924 15.819 1.00 97.88 99 ASP A N 1
ATOM 742 C CA . ASP A 1 99 ? 3.043 -6.090 16.944 1.00 97.88 99 ASP A CA 1
ATOM 743 C C . ASP A 1 99 ? 2.284 -4.826 16.515 1.00 97.88 99 ASP A C 1
ATOM 745 O O . ASP A 1 99 ? 1.482 -4.312 17.289 1.00 97.88 99 ASP A O 1
ATOM 749 N N . TYR A 1 100 ? 2.465 -4.371 15.275 1.00 98.31 100 TYR A N 1
ATOM 750 C CA . TYR A 1 100 ? 1.701 -3.277 14.686 1.00 98.31 100 TYR A CA 1
ATOM 751 C C . TYR A 1 100 ? 0.574 -3.776 13.769 1.00 98.31 100 TYR A C 1
ATOM 753 O O . TYR A 1 100 ? -0.582 -3.367 13.900 1.00 98.31 100 TYR A O 1
ATOM 761 N N . LEU A 1 101 ? 0.876 -4.708 12.856 1.00 98.31 101 LEU A N 1
ATOM 762 C CA . LEU A 1 101 ? -0.080 -5.134 11.827 1.00 98.31 101 LEU A CA 1
ATOM 763 C C . LEU A 1 101 ? -1.263 -5.932 12.393 1.00 98.31 101 LEU A C 1
ATOM 765 O O . LEU A 1 101 ? -2.388 -5.784 11.908 1.00 98.31 101 LEU A O 1
ATOM 769 N N . LEU A 1 102 ? -1.040 -6.784 13.401 1.00 98.31 102 LEU A N 1
ATOM 770 C CA . LEU A 1 102 ? -2.107 -7.621 13.957 1.00 98.31 102 LEU A CA 1
ATOM 771 C C . LEU A 1 102 ? -3.121 -6.803 14.776 1.00 98.31 102 LEU A C 1
ATOM 773 O O . LEU A 1 102 ? -4.326 -7.015 14.585 1.00 98.31 102 LEU A O 1
ATOM 777 N N . PRO A 1 103 ? -2.710 -5.847 15.638 1.00 98.50 103 PRO A N 1
ATOM 778 C CA . PRO A 1 103 ? -3.652 -4.918 16.258 1.00 98.50 103 PRO A CA 1
ATOM 779 C C . PRO A 1 103 ? -4.415 -4.064 15.247 1.00 98.50 103 PRO A C 1
ATOM 781 O O . PRO A 1 103 ? -5.633 -3.940 15.384 1.00 98.50 103 PRO A O 1
ATOM 784 N N . LEU A 1 104 ? -3.750 -3.553 14.203 1.00 98.38 104 LEU A N 1
ATOM 785 C CA . LEU A 1 104 ? -4.403 -2.753 13.163 1.00 98.38 104 LEU A CA 1
ATOM 786 C C . LEU A 1 104 ? -5.487 -3.555 12.426 1.00 98.38 104 LEU A C 1
ATOM 788 O O . LEU A 1 104 ? -6.630 -3.109 12.302 1.00 98.38 104 LEU A O 1
ATOM 792 N N . ARG A 1 105 ? -5.177 -4.797 12.034 1.00 98.44 105 ARG A N 1
ATOM 793 C CA . ARG A 1 105 ? -6.159 -5.735 11.468 1.00 98.44 105 ARG A CA 1
ATOM 794 C C . ARG A 1 105 ? -7.333 -5.975 12.415 1.00 98.44 105 ARG A C 1
ATOM 796 O O . ARG A 1 105 ? -8.488 -5.987 11.990 1.00 98.44 105 ARG A O 1
ATOM 803 N N . ARG A 1 106 ? -7.053 -6.192 13.705 1.00 98.62 106 ARG A N 1
ATOM 804 C CA . ARG A 1 106 ? -8.085 -6.423 14.727 1.00 98.62 106 ARG A CA 1
ATOM 805 C C . ARG A 1 106 ? -8.986 -5.201 14.898 1.00 98.62 106 ARG A C 1
ATOM 807 O O . ARG A 1 106 ? -10.188 -5.376 15.095 1.00 98.62 106 ARG A O 1
ATOM 814 N N . LEU A 1 107 ? -8.423 -3.997 14.829 1.00 98.62 107 LEU A N 1
ATOM 815 C CA . LEU A 1 107 ? -9.170 -2.746 14.890 1.00 98.62 107 LEU A CA 1
ATOM 816 C C . LEU A 1 107 ? -10.116 -2.615 13.692 1.00 98.62 107 LEU A C 1
ATOM 818 O O . LEU A 1 107 ? -11.307 -2.391 13.902 1.00 98.62 107 LEU A O 1
ATOM 822 N N . ALA A 1 108 ? -9.623 -2.820 12.469 1.00 98.44 108 ALA A N 1
ATOM 823 C CA . ALA A 1 108 ? -10.445 -2.774 11.258 1.00 98.44 108 ALA A CA 1
ATOM 824 C C . ALA A 1 108 ? -11.594 -3.796 11.318 1.00 98.44 108 ALA A C 1
ATOM 826 O O . ALA A 1 108 ? -12.760 -3.442 11.151 1.00 98.44 108 ALA A O 1
ATOM 827 N N . TYR A 1 109 ? -11.283 -5.041 11.702 1.00 98.31 109 TYR A N 1
ATOM 828 C CA . TYR A 1 109 ? -12.277 -6.104 11.866 1.00 98.31 109 TYR A CA 1
ATOM 829 C C . TYR A 1 109 ? -13.370 -5.750 12.885 1.00 98.31 109 TYR A C 1
ATOM 831 O O . TYR A 1 109 ? -14.556 -5.925 12.611 1.00 98.31 109 TYR A O 1
ATOM 839 N N . ARG A 1 110 ? -12.995 -5.221 14.060 1.00 98.44 110 ARG A N 1
ATOM 840 C CA . ARG A 1 110 ? -13.960 -4.808 15.097 1.00 98.44 110 ARG A CA 1
ATOM 841 C C . ARG A 1 110 ? -14.880 -3.683 14.634 1.00 98.44 110 ARG A C 1
ATOM 843 O O . ARG A 1 110 ? -16.036 -3.653 15.043 1.00 98.44 110 ARG A O 1
ATOM 850 N N . ASN A 1 111 ? -14.374 -2.808 13.774 1.00 98.31 111 ASN A N 1
ATOM 851 C CA . ASN A 1 111 ? -15.121 -1.705 13.183 1.00 98.31 111 ASN A CA 1
ATOM 852 C C . ASN A 1 111 ? -15.865 -2.094 11.897 1.00 98.31 111 ASN A C 1
ATOM 854 O O . ASN A 1 111 ? -16.502 -1.243 11.290 1.00 98.31 111 ASN A O 1
ATOM 858 N N . ARG A 1 112 ? -15.818 -3.372 11.491 1.00 97.69 112 ARG A N 1
ATOM 859 C CA . ARG A 1 112 ? -16.421 -3.879 10.245 1.00 97.69 112 ARG A CA 1
ATOM 860 C C . ARG A 1 112 ? -15.925 -3.151 8.987 1.00 97.69 112 ARG A C 1
ATOM 862 O O . ARG A 1 112 ? -16.651 -3.079 8.004 1.00 97.69 112 ARG A O 1
ATOM 869 N N . VAL A 1 113 ? -14.687 -2.664 9.020 1.00 98.31 113 VAL A N 1
ATOM 870 C CA . VAL A 1 113 ? -14.016 -2.031 7.882 1.00 98.31 113 VAL A CA 1
ATOM 871 C C . VAL A 1 113 ? -13.080 -3.052 7.245 1.00 98.31 113 VAL A C 1
ATOM 873 O O . VAL A 1 113 ? -12.210 -3.617 7.913 1.00 98.31 113 VAL A O 1
ATOM 876 N N . GLU A 1 114 ? -13.253 -3.307 5.951 1.00 97.81 114 GLU A N 1
ATOM 877 C CA . GLU A 1 114 ? -12.385 -4.209 5.197 1.00 97.81 114 GLU A CA 1
ATOM 878 C C . GLU A 1 114 ? -11.072 -3.503 4.834 1.00 97.81 114 GLU A C 1
ATOM 880 O O . GLU A 1 114 ? -11.072 -2.455 4.197 1.00 97.81 114 GLU A O 1
ATOM 885 N N . ILE A 1 115 ? -9.922 -4.085 5.1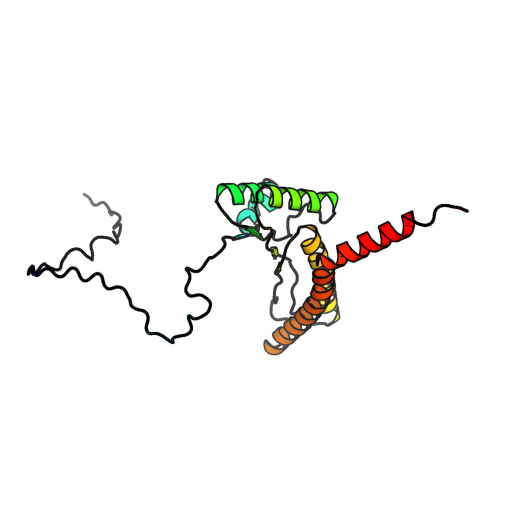68 1.00 98.19 115 ILE A N 1
ATOM 886 C CA . ILE A 1 115 ? -8.662 -3.673 4.540 1.00 98.19 115 ILE A CA 1
ATOM 887 C C . ILE A 1 115 ? -8.598 -4.416 3.206 1.00 98.19 115 ILE A C 1
ATOM 889 O O . ILE A 1 115 ? -8.211 -5.576 3.178 1.00 98.19 115 ILE A O 1
ATOM 893 N N . TYR A 1 116 ? -9.045 -3.805 2.107 1.00 97.25 116 TYR A N 1
ATOM 894 C CA . TYR A 1 116 ? -9.176 -4.523 0.829 1.00 97.25 116 TYR A CA 1
ATOM 895 C C . TYR A 1 116 ? -7.872 -4.543 0.024 1.00 97.25 116 TYR A C 1
ATOM 897 O O . TYR A 1 116 ? -7.658 -5.444 -0.786 1.00 97.25 116 TYR A O 1
ATOM 905 N N . SER A 1 117 ? -6.987 -3.565 0.231 1.00 97.75 117 SER A N 1
ATOM 906 C CA . SER A 1 117 ? -5.763 -3.419 -0.559 1.00 97.75 117 SER A CA 1
ATOM 907 C C . SER A 1 117 ? -4.621 -2.789 0.233 1.00 97.75 117 SER A C 1
ATOM 909 O O . SER A 1 117 ? -4.827 -2.020 1.174 1.00 97.75 117 SER A O 1
ATOM 911 N N . ILE A 1 118 ? -3.394 -3.066 -0.198 1.00 98.19 118 ILE A N 1
ATOM 912 C CA . ILE A 1 118 ? -2.228 -2.247 0.117 1.00 98.19 118 ILE A CA 1
ATOM 913 C C . ILE A 1 118 ? -1.622 -1.670 -1.172 1.00 98.19 118 ILE A C 1
ATOM 915 O O . ILE A 1 118 ? -1.254 -2.398 -2.092 1.00 98.19 118 ILE A O 1
ATOM 919 N N . GLY A 1 119 ? -1.497 -0.346 -1.257 1.00 97.06 119 GLY A N 1
ATOM 920 C CA . GLY A 1 119 ? -0.729 0.316 -2.316 1.00 97.06 119 GLY A CA 1
ATOM 921 C C . GLY A 1 119 ? 0.768 0.275 -2.035 1.00 97.06 119 GLY A C 1
ATOM 922 O O . GLY A 1 119 ? 1.190 0.732 -0.978 1.00 97.06 119 GLY A O 1
ATOM 923 N N . THR A 1 120 ? 1.568 -0.230 -2.972 1.00 97.31 120 THR A N 1
ATOM 924 C CA . THR A 1 120 ? 3.034 -0.357 -2.851 1.00 97.31 120 THR A CA 1
ATOM 925 C C . THR A 1 120 ? 3.749 0.512 -3.880 1.00 97.31 120 THR A C 1
ATOM 927 O O . THR A 1 120 ? 3.135 0.937 -4.849 1.00 97.31 120 THR A O 1
ATOM 930 N N . ARG A 1 121 ? 5.056 0.757 -3.716 1.00 96.06 121 ARG A N 1
ATOM 931 C CA . ARG A 1 121 ? 5.876 1.454 -4.730 1.00 96.06 121 ARG A CA 1
ATOM 932 C C . ARG A 1 121 ? 6.515 0.514 -5.755 1.00 96.06 121 ARG A C 1
ATOM 934 O O . ARG A 1 121 ? 7.407 0.946 -6.481 1.00 96.06 121 ARG A O 1
ATOM 941 N N . VAL A 1 122 ? 6.081 -0.745 -5.813 1.00 97.31 122 VAL A N 1
ATOM 942 C CA . VAL A 1 122 ? 6.615 -1.721 -6.768 1.00 97.31 122 VAL A CA 1
ATOM 943 C C . VAL A 1 122 ? 6.332 -1.242 -8.191 1.00 97.31 122 VAL A C 1
ATOM 945 O O . VAL A 1 122 ? 5.199 -0.879 -8.510 1.00 97.31 122 VAL A O 1
ATOM 948 N N . ARG A 1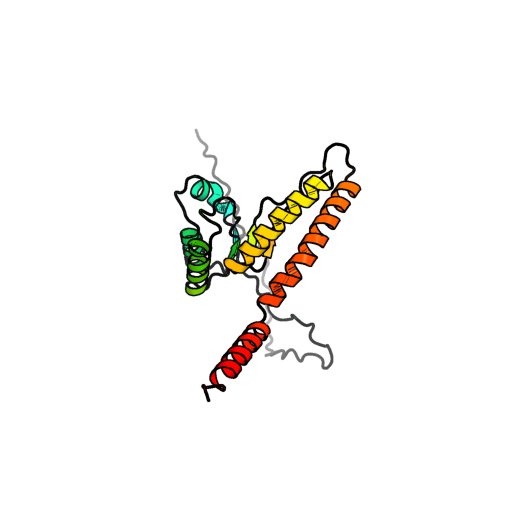 123 ? 7.361 -1.232 -9.039 1.00 96.81 123 ARG A N 1
ATOM 949 C CA . ARG A 1 123 ? 7.317 -0.809 -10.444 1.00 96.81 123 ARG A CA 1
ATOM 950 C C . ARG A 1 123 ? 7.750 -1.956 -11.346 1.00 96.81 123 ARG A C 1
ATOM 952 O O . ARG A 1 123 ? 8.927 -2.292 -11.367 1.00 96.81 123 ARG A O 1
ATOM 959 N N . LEU A 1 124 ? 6.822 -2.506 -12.114 1.00 95.75 124 LEU A N 1
ATOM 960 C CA . LEU A 1 124 ? 7.007 -3.757 -12.847 1.00 95.75 124 LEU A CA 1
ATOM 961 C C . LEU A 1 124 ? 7.911 -3.634 -14.091 1.00 95.75 124 LEU A C 1
ATOM 963 O O . LEU A 1 124 ? 8.684 -4.541 -14.375 1.00 95.75 124 LEU A O 1
ATOM 967 N N . ALA A 1 125 ? 7.844 -2.530 -14.837 1.00 96.25 125 ALA A N 1
ATOM 968 C CA . ALA A 1 125 ? 8.635 -2.315 -16.050 1.00 96.25 125 ALA A CA 1
ATOM 969 C C . ALA A 1 125 ? 10.052 -1.830 -15.707 1.00 96.25 125 ALA A C 1
ATOM 971 O O . ALA A 1 125 ? 10.362 -0.647 -15.842 1.00 96.25 125 ALA A O 1
ATOM 972 N N . GLN A 1 126 ? 10.916 -2.735 -15.242 1.00 96.25 126 GLN A N 1
ATOM 973 C CA . GLN A 1 126 ? 12.343 -2.442 -15.080 1.00 96.25 126 GLN A CA 1
ATOM 974 C C . GLN A 1 126 ? 13.161 -2.929 -16.286 1.00 96.25 126 GLN A C 1
ATOM 976 O O . GLN A 1 126 ? 12.889 -4.020 -16.796 1.00 96.25 126 GLN A O 1
ATOM 981 N N . PRO A 1 127 ? 14.167 -2.153 -16.739 1.00 93.50 127 PRO A N 1
ATOM 982 C CA . PRO A 1 127 ? 14.908 -2.453 -17.965 1.00 93.50 127 PRO A CA 1
ATOM 983 C C . PRO A 1 127 ? 15.790 -3.698 -17.844 1.00 93.50 127 PRO A C 1
ATOM 985 O O . PRO A 1 127 ? 15.881 -4.480 -18.788 1.00 93.50 127 PRO A O 1
ATOM 988 N N . THR A 1 128 ? 16.407 -3.916 -16.682 1.00 94.88 128 THR A N 1
ATOM 989 C CA . THR A 1 128 ? 17.328 -5.038 -16.465 1.00 94.88 128 THR A CA 1
ATOM 990 C C . THR A 1 128 ? 16.692 -6.128 -15.612 1.00 94.88 128 THR A C 1
ATOM 992 O O . THR A 1 128 ? 15.756 -5.875 -14.848 1.00 94.88 128 THR A O 1
ATOM 995 N N . THR A 1 129 ? 17.202 -7.350 -15.745 1.00 94.88 129 THR A N 1
ATOM 996 C CA . THR A 1 129 ? 16.739 -8.503 -14.966 1.00 94.88 129 THR A CA 1
ATOM 997 C C . THR A 1 129 ? 16.958 -8.281 -13.473 1.00 94.88 129 THR A C 1
ATOM 999 O O . THR A 1 129 ? 16.056 -8.531 -12.684 1.00 94.88 129 THR A O 1
ATOM 1002 N N . GLU A 1 130 ? 18.092 -7.701 -13.087 1.00 96.88 130 GLU A N 1
ATOM 1003 C CA . GLU A 1 130 ? 18.452 -7.436 -11.691 1.00 96.88 130 GLU A CA 1
ATOM 1004 C C . GLU A 1 130 ? 17.463 -6.461 -11.046 1.00 96.88 130 GLU A C 1
ATOM 1006 O O . GLU A 1 130 ? 17.021 -6.662 -9.917 1.00 96.88 130 GLU A O 1
ATOM 1011 N N . LEU A 1 131 ? 17.066 -5.414 -11.775 1.00 96.00 131 LEU A N 1
ATOM 1012 C CA . LEU A 1 131 ? 16.061 -4.473 -11.293 1.00 96.00 131 LEU A CA 1
ATOM 1013 C C . LEU A 1 131 ? 14.672 -5.122 -11.222 1.00 96.00 131 LEU A C 1
ATOM 1015 O O . LEU A 1 131 ? 13.930 -4.840 -10.281 1.00 96.00 131 LEU A O 1
ATOM 1019 N N . ARG A 1 132 ? 14.305 -5.999 -12.168 1.00 95.75 132 ARG A N 1
ATOM 1020 C CA . ARG A 1 132 ? 13.047 -6.768 -12.085 1.00 95.75 132 ARG A CA 1
ATOM 1021 C C . ARG A 1 132 ? 13.042 -7.699 -10.872 1.00 95.75 132 ARG A C 1
ATOM 1023 O O . ARG A 1 132 ? 12.043 -7.750 -10.158 1.00 95.75 132 ARG A O 1
ATOM 1030 N N . ASP A 1 133 ? 14.163 -8.351 -10.584 1.00 96.69 133 ASP A N 1
ATOM 1031 C CA . ASP A 1 133 ? 14.319 -9.227 -9.423 1.00 96.69 133 ASP A CA 1
ATOM 1032 C C . ASP A 1 133 ? 14.204 -8.451 -8.102 1.00 96.69 133 ASP A C 1
ATOM 1034 O O . ASP A 1 133 ? 13.465 -8.868 -7.211 1.00 96.69 133 ASP A O 1
ATOM 1038 N N . GLN A 1 134 ? 14.803 -7.258 -8.005 1.00 97.44 134 GLN A N 1
ATOM 1039 C CA . GLN A 1 134 ? 14.626 -6.375 -6.841 1.00 97.44 134 GLN A CA 1
ATOM 1040 C C . GLN A 1 134 ? 13.156 -5.989 -6.615 1.00 97.44 134 GLN A C 1
ATOM 1042 O O . GLN A 1 134 ? 12.675 -5.957 -5.481 1.00 97.44 134 GLN A O 1
ATOM 1047 N N . GLN A 1 135 ? 12.420 -5.694 -7.691 1.00 97.06 135 GLN A N 1
ATOM 1048 C CA . GLN A 1 135 ? 10.993 -5.369 -7.598 1.00 97.06 135 GLN A CA 1
ATOM 1049 C C . GLN A 1 135 ? 10.155 -6.586 -7.202 1.00 97.06 135 GLN A C 1
ATOM 1051 O O . GLN A 1 135 ? 9.169 -6.439 -6.479 1.00 97.06 135 GLN A O 1
ATOM 1056 N N . LEU A 1 136 ? 10.555 -7.783 -7.633 1.00 96.25 136 LEU A N 1
ATOM 1057 C CA . LEU A 1 136 ? 9.915 -9.028 -7.232 1.00 96.25 136 LEU A CA 1
ATOM 1058 C C . LEU A 1 136 ? 10.133 -9.324 -5.743 1.00 96.25 136 LEU A C 1
ATOM 1060 O O . LEU A 1 136 ? 9.187 -9.723 -5.067 1.00 96.25 136 LEU A O 1
ATOM 1064 N N . ASP A 1 137 ? 11.330 -9.094 -5.211 1.00 96.88 137 ASP A N 1
ATOM 1065 C CA . ASP A 1 137 ? 11.607 -9.280 -3.783 1.00 96.88 137 ASP A CA 1
ATOM 1066 C C . ASP A 1 137 ? 10.830 -8.289 -2.912 1.00 96.88 137 ASP A C 1
ATOM 1068 O O . ASP A 1 137 ? 10.218 -8.679 -1.911 1.00 96.88 137 ASP A O 1
ATOM 1072 N N . GLU A 1 138 ? 10.741 -7.029 -3.339 1.00 96.88 138 GLU A N 1
ATOM 1073 C CA . GLU A 1 138 ? 9.900 -6.039 -2.666 1.00 96.88 138 GLU A CA 1
ATOM 1074 C C . GLU A 1 138 ? 8.411 -6.427 -2.743 1.00 96.88 138 GLU A C 1
ATOM 1076 O O . GLU A 1 138 ? 7.687 -6.335 -1.749 1.00 96.88 138 GLU A O 1
ATOM 1081 N N . LEU A 1 139 ? 7.940 -6.941 -3.886 1.00 96.69 139 LEU A N 1
ATOM 1082 C CA . LEU A 1 139 ? 6.575 -7.453 -4.024 1.00 96.69 139 LEU A CA 1
ATOM 1083 C C . LEU A 1 139 ? 6.304 -8.637 -3.087 1.00 96.69 139 LEU A C 1
ATOM 1085 O O . LEU A 1 139 ? 5.256 -8.671 -2.443 1.00 96.69 139 LEU A O 1
ATOM 1089 N N . ARG A 1 140 ? 7.238 -9.588 -2.963 1.00 95.50 140 ARG A N 1
ATOM 1090 C CA . ARG A 1 140 ? 7.121 -10.735 -2.044 1.00 95.50 140 ARG A CA 1
ATOM 1091 C C . ARG A 1 140 ? 6.977 -10.276 -0.598 1.00 95.50 140 ARG A C 1
ATOM 1093 O O . ARG A 1 140 ? 6.080 -10.742 0.102 1.00 95.50 140 ARG A O 1
ATOM 1100 N N . LYS A 1 141 ? 7.799 -9.316 -0.172 1.00 95.88 141 LYS A N 1
ATOM 1101 C CA . LYS A 1 141 ? 7.692 -8.692 1.153 1.00 95.88 141 LYS A CA 1
ATOM 1102 C C . LYS A 1 141 ? 6.317 -8.058 1.366 1.00 95.88 141 LYS A C 1
ATOM 1104 O O . LYS A 1 141 ? 5.708 -8.260 2.416 1.00 95.88 141 LYS A O 1
ATOM 1109 N N . TRP A 1 142 ? 5.798 -7.312 0.391 1.00 97.19 142 TRP A N 1
ATOM 1110 C CA . TRP A 1 142 ? 4.478 -6.693 0.530 1.00 97.19 142 TRP A CA 1
ATOM 1111 C C . TRP A 1 142 ? 3.335 -7.703 0.504 1.00 97.19 142 TRP A C 1
ATOM 1113 O O . TRP A 1 142 ? 2.369 -7.514 1.235 1.00 97.19 142 TRP A O 1
ATOM 1123 N N . LEU A 1 143 ? 3.444 -8.800 -0.246 1.00 96.19 143 LEU A N 1
ATOM 1124 C CA . LEU A 1 143 ? 2.477 -9.900 -0.186 1.00 96.19 143 LEU A CA 1
ATOM 1125 C C . LEU A 1 143 ? 2.409 -10.512 1.223 1.00 96.19 143 LEU A C 1
ATOM 1127 O O . LEU A 1 143 ? 1.316 -10.767 1.732 1.00 96.19 143 LEU A O 1
ATOM 1131 N N . ASP A 1 144 ? 3.551 -10.659 1.894 1.00 95.12 144 ASP A N 1
ATOM 1132 C CA . ASP A 1 144 ? 3.604 -11.128 3.281 1.00 95.12 144 ASP A CA 1
ATOM 1133 C C . ASP A 1 144 ? 2.944 -10.128 4.248 1.00 95.12 144 ASP A C 1
ATOM 1135 O O . ASP A 1 144 ? 2.179 -10.522 5.133 1.00 95.12 144 ASP A O 1
ATOM 1139 N N . VAL A 1 145 ? 3.187 -8.826 4.066 1.00 96.94 145 VAL A N 1
ATOM 1140 C CA . VAL A 1 145 ? 2.543 -7.760 4.857 1.00 96.94 145 VAL A CA 1
ATOM 1141 C C . VAL A 1 145 ? 1.032 -7.716 4.619 1.00 96.94 145 VAL A C 1
ATOM 1143 O O . VAL A 1 145 ? 0.272 -7.629 5.585 1.00 96.94 145 VAL A O 1
ATOM 1146 N N . ALA A 1 146 ? 0.586 -7.829 3.364 1.00 96.81 146 ALA A N 1
ATOM 1147 C CA . ALA A 1 146 ? -0.828 -7.901 3.000 1.00 96.81 146 ALA A CA 1
ATOM 1148 C C . ALA A 1 146 ? -1.525 -9.046 3.736 1.00 96.81 146 ALA A C 1
ATOM 1150 O O . ALA A 1 146 ? -2.548 -8.832 4.384 1.00 96.81 146 ALA A O 1
ATOM 1151 N N . GLN A 1 147 ? -0.927 -10.239 3.732 1.00 95.75 147 GLN A N 1
ATOM 1152 C CA . GLN A 1 147 ? -1.477 -11.391 4.441 1.00 95.75 147 GLN A CA 1
ATOM 1153 C C . GLN A 1 147 ? -1.618 -11.134 5.952 1.00 95.75 147 GLN A C 1
ATOM 1155 O O . GLN A 1 147 ? -2.633 -11.502 6.556 1.00 95.75 147 GLN A O 1
ATOM 1160 N N . LYS A 1 148 ? -0.613 -10.503 6.572 1.00 96.19 148 LYS A N 1
ATOM 1161 C CA . LYS A 1 148 ? -0.618 -10.187 8.008 1.00 96.19 148 LYS A CA 1
ATOM 1162 C C . LYS A 1 148 ? -1.713 -9.187 8.362 1.00 96.19 148 LYS A C 1
ATOM 1164 O O . LYS A 1 148 ? -2.545 -9.483 9.223 1.00 96.19 148 LYS A O 1
ATOM 1169 N N . VAL A 1 149 ? -1.758 -8.054 7.658 1.00 97.00 149 VAL A N 1
ATOM 1170 C CA . VAL A 1 149 ? -2.739 -6.980 7.892 1.00 97.00 149 VAL A CA 1
ATOM 1171 C C . VAL A 1 149 ? -4.155 -7.364 7.438 1.00 97.00 149 VAL A C 1
ATOM 1173 O O . VAL A 1 149 ? -5.131 -6.761 7.869 1.00 97.00 149 VAL A O 1
ATOM 1176 N N . GLY A 1 150 ? -4.290 -8.431 6.644 1.00 96.19 150 GLY A N 1
ATOM 1177 C CA . GLY A 1 150 ? -5.574 -8.957 6.176 1.00 96.19 150 GLY A CA 1
ATOM 1178 C C . GLY A 1 150 ? -6.048 -8.367 4.849 1.00 96.19 150 GLY A C 1
ATOM 1179 O O . GLY A 1 150 ? -7.230 -8.487 4.546 1.00 96.19 150 GLY A O 1
ATOM 1180 N N .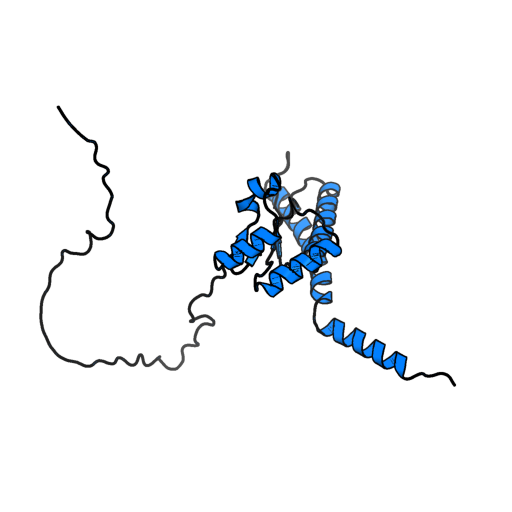 ALA A 1 151 ? -5.146 -7.765 4.071 1.00 97.25 151 ALA A N 1
ATOM 1181 C CA . ALA A 1 151 ? -5.435 -7.270 2.733 1.00 97.25 151 ALA A CA 1
ATOM 1182 C C . ALA A 1 151 ? -5.598 -8.406 1.721 1.00 97.25 151 ALA A C 1
ATOM 1184 O O . ALA A 1 151 ? -4.800 -9.345 1.691 1.00 97.25 151 ALA A O 1
ATOM 1185 N N . THR A 1 152 ? -6.616 -8.297 0.867 1.00 92.62 152 THR A N 1
ATOM 1186 C CA . THR A 1 152 ? -6.887 -9.258 -0.214 1.00 92.62 152 THR A CA 1
ATOM 1187 C C . THR A 1 152 ? -6.168 -8.899 -1.514 1.00 92.62 152 THR A C 1
ATOM 1189 O O . THR A 1 152 ? -5.904 -9.784 -2.325 1.00 92.62 152 THR A O 1
ATOM 1192 N N . HIS A 1 153 ? -5.798 -7.628 -1.692 1.00 94.88 153 HIS A N 1
ATOM 1193 C CA . HIS A 1 153 ? -5.112 -7.133 -2.882 1.00 94.88 153 HIS A CA 1
ATOM 1194 C C . HIS A 1 153 ? -3.796 -6.426 -2.540 1.00 94.88 153 HIS A C 1
ATOM 1196 O O . HIS A 1 153 ? -3.650 -5.777 -1.502 1.00 94.88 153 HIS A O 1
ATOM 1202 N N . VAL A 1 154 ? -2.840 -6.511 -3.465 1.00 97.00 154 VAL A N 1
ATOM 1203 C CA . VAL A 1 154 ? -1.624 -5.692 -3.475 1.00 97.00 154 VAL A CA 1
ATOM 1204 C C . VAL A 1 154 ? -1.617 -4.899 -4.769 1.00 97.00 154 VAL A C 1
ATOM 1206 O O . VAL A 1 154 ? -1.590 -5.470 -5.858 1.00 97.00 154 VAL A O 1
ATOM 1209 N N . ARG A 1 155 ? -1.645 -3.575 -4.654 1.00 97.44 155 ARG A N 1
ATOM 1210 C CA . ARG A 1 155 ? -1.582 -2.668 -5.796 1.00 97.44 155 ARG A CA 1
ATOM 1211 C C . ARG A 1 155 ? -0.124 -2.325 -6.100 1.00 97.44 155 ARG A C 1
ATOM 1213 O O . ARG A 1 155 ? 0.635 -1.906 -5.222 1.00 97.44 155 ARG A O 1
ATOM 1220 N N . VAL A 1 156 ? 0.240 -2.497 -7.366 1.00 96.94 156 VAL A N 1
ATOM 1221 C CA . VAL A 1 156 ? 1.572 -2.249 -7.935 1.00 96.94 156 VAL A CA 1
ATOM 1222 C C . VAL A 1 156 ? 1.458 -1.291 -9.120 1.00 96.94 156 VAL A C 1
ATOM 1224 O O . VAL A 1 156 ? 0.362 -1.056 -9.631 1.00 96.94 156 VAL A O 1
ATOM 1227 N N . PHE A 1 157 ? 2.579 -0.741 -9.575 1.00 96.31 157 PHE A N 1
ATOM 1228 C CA . PHE A 1 157 ? 2.635 0.146 -10.732 1.00 96.31 157 PHE A CA 1
ATOM 1229 C C . PHE A 1 157 ? 3.302 -0.541 -11.918 1.00 96.31 157 PHE A C 1
ATOM 1231 O O . PHE A 1 157 ? 4.312 -1.219 -11.759 1.00 96.31 157 PHE A O 1
ATOM 1238 N N . GLY A 1 158 ? 2.807 -0.280 -13.130 1.00 90.81 158 GLY A N 1
ATOM 1239 C CA . GLY A 1 158 ? 3.539 -0.630 -14.350 1.00 90.81 158 GLY A CA 1
ATOM 1240 C C . GLY A 1 158 ? 4.912 0.048 -14.399 1.00 90.81 158 GLY A C 1
ATOM 1241 O O . GLY A 1 158 ? 5.879 -0.572 -14.809 1.00 90.81 158 GLY A O 1
ATOM 1242 N N . GLY A 1 159 ? 5.027 1.269 -13.867 1.00 84.56 159 GLY A N 1
ATOM 1243 C CA . GLY A 1 159 ? 6.237 2.089 -13.961 1.00 84.56 159 GLY A CA 1
ATOM 1244 C C . GLY A 1 159 ? 6.237 2.967 -15.215 1.00 84.56 159 GLY A C 1
ATOM 1245 O O . GLY A 1 159 ? 5.318 2.902 -16.030 1.00 84.56 159 GLY A O 1
ATOM 1246 N N . ALA A 1 160 ? 7.249 3.825 -15.340 1.00 88.31 160 ALA A N 1
ATOM 1247 C CA . ALA A 1 160 ? 7.490 4.567 -16.573 1.00 88.31 160 ALA A CA 1
ATOM 1248 C C . ALA A 1 160 ? 8.165 3.654 -17.605 1.00 88.31 160 ALA A C 1
ATOM 1250 O O . ALA A 1 160 ? 8.873 2.719 -17.230 1.00 88.31 160 ALA A O 1
ATOM 1251 N N . LYS A 1 161 ? 7.977 3.947 -18.897 1.00 94.25 161 LYS A N 1
ATOM 1252 C CA . LYS A 1 161 ? 8.743 3.298 -19.967 1.00 94.25 161 LYS A CA 1
ATOM 1253 C C . LYS A 1 161 ? 10.237 3.543 -19.708 1.00 94.25 161 LYS A C 1
ATOM 1255 O O . LYS A 1 161 ? 10.616 4.712 -19.651 1.00 94.25 161 LYS A O 1
ATOM 1260 N N . PRO A 1 162 ? 11.077 2.501 -19.588 1.00 92.94 162 PRO A N 1
ATOM 1261 C CA . PRO A 1 162 ? 12.509 2.702 -19.426 1.00 92.94 162 PRO A CA 1
ATOM 1262 C C . PRO A 1 162 ? 13.121 3.472 -20.602 1.00 92.94 162 PRO A C 1
ATOM 1264 O O . PRO A 1 162 ? 12.642 3.391 -21.745 1.00 92.94 162 PRO A O 1
ATOM 1267 N N . ASP A 1 163 ? 14.195 4.204 -20.323 1.00 92.38 163 ASP A N 1
ATOM 1268 C CA . ASP A 1 163 ? 14.977 4.879 -21.355 1.00 92.38 163 ASP A CA 1
ATOM 1269 C C . ASP A 1 163 ? 15.553 3.846 -22.330 1.00 92.38 163 ASP A C 1
ATOM 1271 O O . ASP A 1 163 ? 15.940 2.745 -21.943 1.00 92.38 163 ASP A O 1
ATOM 1275 N N . GLY A 1 164 ? 15.525 4.161 -23.626 1.00 92.19 164 GLY A N 1
ATOM 1276 C CA . GLY A 1 164 ? 15.969 3.249 -24.687 1.00 92.19 164 GLY A CA 1
ATOM 1277 C C . GLY A 1 164 ? 15.033 2.071 -25.006 1.00 92.19 164 GLY A C 1
ATOM 1278 O O . GLY A 1 164 ? 15.189 1.462 -26.059 1.00 92.19 164 GLY A O 1
ATOM 1279 N N . ALA A 1 165 ? 14.030 1.769 -24.175 1.00 94.00 165 ALA A N 1
ATOM 1280 C CA . ALA A 1 165 ? 13.058 0.710 -24.461 1.00 94.00 165 ALA A CA 1
ATOM 1281 C C . ALA A 1 165 ? 11.900 1.200 -25.350 1.00 94.00 165 ALA A C 1
ATOM 1283 O O . ALA A 1 165 ? 11.459 2.349 -25.253 1.00 94.00 165 ALA A O 1
ATOM 1284 N N . THR A 1 166 ? 11.347 0.312 -26.171 1.00 96.38 166 THR A N 1
ATOM 1285 C CA . THR A 1 166 ? 10.035 0.501 -26.812 1.00 96.38 166 THR A CA 1
ATOM 1286 C C . THR A 1 166 ? 8.899 0.293 -25.803 1.00 96.38 166 THR A C 1
ATOM 1288 O O . THR A 1 166 ? 9.107 -0.243 -24.710 1.00 96.38 166 THR A O 1
ATOM 1291 N N . LEU A 1 167 ? 7.678 0.714 -26.153 1.00 95.31 167 LEU A N 1
ATOM 1292 C CA . LEU A 1 167 ? 6.503 0.463 -25.312 1.00 95.31 167 LEU A CA 1
ATOM 1293 C C . LEU A 1 167 ? 6.240 -1.043 -25.147 1.00 95.31 167 LEU A C 1
ATOM 1295 O O . LEU A 1 167 ? 6.004 -1.493 -24.029 1.00 95.31 167 LEU A O 1
ATOM 1299 N N . ASP A 1 168 ? 6.362 -1.820 -26.224 1.00 96.50 168 ASP A N 1
ATOM 1300 C CA . ASP A 1 168 ? 6.140 -3.270 -26.198 1.00 96.50 168 ASP A CA 1
ATOM 1301 C C . ASP A 1 168 ? 7.150 -3.989 -25.301 1.00 96.50 168 ASP A C 1
ATOM 1303 O O . ASP A 1 168 ? 6.778 -4.868 -24.523 1.00 96.50 168 ASP A O 1
ATOM 1307 N N . GLN A 1 169 ? 8.418 -3.566 -25.325 1.00 95.81 169 GLN A N 1
ATOM 1308 C CA . GLN A 1 169 ? 9.427 -4.069 -24.390 1.00 95.81 169 GLN A CA 1
ATOM 1309 C C . GLN A 1 169 ? 9.061 -3.740 -22.938 1.00 95.81 169 GLN A C 1
ATOM 1311 O O . GLN A 1 169 ? 9.116 -4.621 -22.084 1.00 95.81 169 GLN A O 1
ATOM 1316 N N . ALA A 1 170 ? 8.631 -2.506 -22.652 1.00 96.25 170 ALA A N 1
ATOM 1317 C CA . ALA A 1 170 ? 8.216 -2.114 -21.305 1.00 96.25 170 ALA A CA 1
ATOM 1318 C C . ALA A 1 170 ? 7.005 -2.926 -20.805 1.00 96.25 170 ALA A C 1
ATOM 1320 O O . ALA A 1 170 ? 6.984 -3.350 -19.647 1.00 96.25 170 ALA A O 1
ATOM 1321 N N . ILE A 1 171 ? 6.027 -3.194 -21.679 1.00 96.50 171 ILE A N 1
ATOM 1322 C CA . ILE A 1 171 ? 4.887 -4.074 -21.386 1.00 96.50 171 ILE A CA 1
ATOM 1323 C C . ILE A 1 171 ? 5.372 -5.501 -21.118 1.00 96.50 171 ILE A C 1
ATOM 1325 O O . ILE A 1 171 ? 4.953 -6.102 -20.130 1.00 96.50 171 ILE A O 1
ATOM 1329 N N . GLY A 1 172 ? 6.285 -6.023 -21.941 1.00 96.56 172 GLY A N 1
ATOM 1330 C CA . GLY A 1 172 ? 6.886 -7.345 -21.756 1.00 96.56 172 GLY A CA 1
ATOM 1331 C C . GLY A 1 172 ? 7.582 -7.490 -20.401 1.00 96.56 172 GLY A C 1
ATOM 1332 O O . GLY A 1 172 ? 7.330 -8.454 -19.679 1.00 96.56 172 GLY A O 1
ATOM 1333 N N . PHE A 1 173 ? 8.381 -6.495 -20.004 1.00 96.62 173 PHE A N 1
ATOM 1334 C CA . PHE A 1 173 ? 9.047 -6.454 -18.697 1.00 96.62 173 PHE A CA 1
ATOM 1335 C C . PHE A 1 173 ? 8.045 -6.439 -17.538 1.00 96.62 173 PHE A C 1
ATOM 1337 O O . PHE A 1 173 ? 8.204 -7.171 -16.555 1.00 96.62 173 PHE A O 1
ATOM 1344 N N . ALA A 1 174 ? 6.989 -5.627 -17.654 1.00 96.69 174 ALA A N 1
ATOM 1345 C CA . ALA A 1 174 ? 5.959 -5.551 -16.630 1.00 96.69 174 ALA A CA 1
ATOM 1346 C C . ALA A 1 174 ? 5.163 -6.857 -16.511 1.00 96.69 174 ALA A C 1
ATOM 1348 O O . ALA A 1 174 ? 4.908 -7.317 -15.398 1.00 96.69 174 ALA A O 1
ATOM 1349 N N . ALA A 1 175 ? 4.795 -7.461 -17.644 1.00 95.94 175 ALA A N 1
ATOM 1350 C CA . ALA A 1 175 ? 4.049 -8.711 -17.699 1.00 95.94 175 ALA A CA 1
ATOM 1351 C C . ALA A 1 175 ? 4.851 -9.879 -17.108 1.00 95.94 175 ALA A C 1
ATOM 1353 O O . ALA A 1 175 ? 4.306 -10.653 -16.322 1.00 95.94 175 ALA A O 1
ATOM 1354 N N . GLU A 1 176 ? 6.145 -9.977 -17.425 1.00 95.44 176 GLU A N 1
ATOM 1355 C CA . GLU A 1 176 ? 7.046 -10.983 -16.851 1.00 95.44 176 GLU A CA 1
ATOM 1356 C C . GLU A 1 176 ? 7.136 -10.847 -15.325 1.00 95.44 176 GLU A C 1
ATOM 1358 O O . GLU A 1 176 ? 6.879 -11.810 -14.596 1.00 95.44 176 GLU A O 1
ATOM 1363 N N . THR A 1 177 ? 7.405 -9.634 -14.832 1.00 95.44 177 THR A N 1
ATOM 1364 C CA . THR A 1 177 ? 7.511 -9.360 -13.390 1.00 95.44 177 THR A CA 1
ATOM 1365 C C . THR A 1 177 ? 6.192 -9.645 -12.666 1.00 95.44 177 THR A C 1
ATOM 1367 O O . THR A 1 177 ? 6.178 -10.288 -11.614 1.00 95.44 177 THR A O 1
ATOM 1370 N N . LEU A 1 178 ? 5.061 -9.214 -13.240 1.00 95.38 178 LEU A N 1
ATOM 1371 C CA . LEU A 1 178 ? 3.735 -9.436 -12.663 1.00 95.38 178 LEU A CA 1
ATOM 1372 C C . LEU A 1 178 ? 3.380 -10.923 -12.607 1.00 95.38 178 LEU A C 1
ATOM 1374 O O . LEU A 1 178 ? 2.866 -11.381 -11.588 1.00 95.38 178 LEU A O 1
ATOM 1378 N N . LYS A 1 179 ? 3.682 -11.682 -13.668 1.00 95.62 179 LYS A N 1
ATOM 1379 C CA . LYS A 1 179 ? 3.441 -13.129 -13.720 1.00 95.62 179 LYS A CA 1
ATOM 1380 C C . LYS A 1 179 ? 4.202 -13.853 -12.609 1.00 95.62 179 LYS A C 1
ATOM 1382 O O . LYS A 1 179 ? 3.593 -14.600 -11.848 1.00 95.62 179 LYS A O 1
ATOM 1387 N N . ARG A 1 180 ? 5.497 -13.564 -12.451 1.00 94.62 180 ARG A N 1
ATOM 1388 C CA . ARG A 1 180 ? 6.335 -14.139 -11.380 1.00 94.62 180 ARG A CA 1
ATOM 1389 C C . ARG A 1 180 ? 5.819 -13.767 -9.986 1.00 94.62 180 ARG A C 1
ATOM 1391 O O . ARG A 1 180 ? 5.822 -14.591 -9.072 1.00 94.62 180 ARG A O 1
ATOM 1398 N N . GLY A 1 181 ? 5.334 -12.535 -9.818 1.00 93.62 181 GLY A N 1
ATOM 1399 C CA . GLY A 1 181 ? 4.684 -12.088 -8.585 1.00 93.62 181 GLY A CA 1
ATOM 1400 C C . GLY A 1 181 ? 3.383 -12.838 -8.276 1.00 93.62 181 GLY A C 1
ATOM 1401 O O . GLY A 1 181 ? 3.153 -13.238 -7.133 1.00 93.62 181 GLY A O 1
ATOM 1402 N N . ALA A 1 182 ? 2.550 -13.070 -9.292 1.00 92.19 182 ALA A N 1
ATOM 1403 C CA . ALA A 1 182 ? 1.296 -13.810 -9.166 1.00 92.19 182 ALA A CA 1
ATOM 1404 C C . ALA A 1 182 ? 1.526 -15.291 -8.821 1.00 92.19 182 ALA A C 1
ATOM 1406 O O . ALA A 1 182 ? 0.832 -15.842 -7.971 1.00 92.19 182 ALA A O 1
ATOM 1407 N N . GLU A 1 183 ? 2.539 -15.928 -9.407 1.00 92.44 183 GLU A N 1
ATOM 1408 C CA . GLU A 1 183 ? 2.923 -17.303 -9.059 1.00 92.44 183 GLU A CA 1
ATOM 1409 C C . GLU A 1 183 ? 3.295 -17.426 -7.570 1.00 92.44 183 GLU A C 1
ATOM 1411 O O . GLU A 1 183 ? 2.871 -18.366 -6.892 1.00 92.44 183 GLU A O 1
ATOM 1416 N N . TYR A 1 184 ? 4.003 -16.436 -7.016 1.00 88.31 184 TYR A N 1
ATOM 1417 C CA . TYR A 1 184 ? 4.311 -16.403 -5.584 1.00 88.31 184 TYR A CA 1
ATOM 1418 C C . TYR A 1 184 ? 3.059 -16.186 -4.711 1.00 88.31 184 TYR A C 1
ATOM 1420 O O . TYR A 1 184 ? 2.925 -16.827 -3.664 1.00 88.31 184 TYR A O 1
ATOM 1428 N N . SER A 1 185 ? 2.106 -15.340 -5.124 1.00 86.50 185 SER A N 1
ATOM 1429 C CA . SER A 1 185 ? 0.912 -15.021 -4.317 1.00 86.50 185 SER A CA 1
ATOM 1430 C C . SER A 1 185 ? -0.041 -16.213 -4.120 1.00 86.50 185 SER A C 1
ATOM 1432 O O . SER A 1 185 ? -0.684 -16.332 -3.067 1.00 86.50 185 SER A O 1
ATOM 1434 N N . VAL A 1 186 ? -0.082 -17.157 -5.070 1.00 81.81 186 VAL A N 1
ATOM 1435 C CA . VAL A 1 186 ? -0.866 -18.404 -4.963 1.00 81.81 186 VAL A CA 1
ATOM 1436 C C . VAL A 1 186 ? -0.425 -19.238 -3.753 1.00 81.81 186 VAL A C 1
ATOM 1438 O O . VAL A 1 186 ? -1.260 -19.763 -3.005 1.00 81.81 186 VAL A O 1
ATOM 1441 N N . SER A 1 187 ? 0.884 -19.310 -3.495 1.00 72.62 187 SER A N 1
ATOM 1442 C CA . SER A 1 187 ? 1.436 -20.057 -2.355 1.00 72.62 187 SER A CA 1
ATOM 1443 C C . SER A 1 187 ? 1.010 -19.481 -0.993 1.00 72.62 187 SER A C 1
ATOM 1445 O O . SER A 1 187 ? 0.856 -20.214 -0.017 1.00 72.62 187 SER A O 1
ATOM 1447 N N . ARG A 1 188 ? 0.747 -18.169 -0.927 1.00 69.94 188 ARG A N 1
ATOM 1448 C CA . ARG A 1 188 ? 0.331 -17.465 0.298 1.00 69.94 188 ARG A CA 1
ATOM 1449 C C . ARG A 1 188 ? -1.176 -17.520 0.527 1.00 69.94 188 ARG A C 1
ATOM 1451 O O . ARG A 1 188 ? -1.622 -17.694 1.661 1.00 69.94 188 ARG A O 1
ATOM 1458 N N . THR A 1 189 ? -1.959 -17.472 -0.547 1.00 56.91 189 THR A N 1
ATOM 1459 C CA . THR A 1 189 ? -3.425 -17.599 -0.481 1.00 56.91 189 THR A CA 1
ATOM 1460 C C . THR A 1 189 ? -3.849 -18.999 -0.019 1.00 56.91 189 THR A C 1
ATOM 1462 O O . THR A 1 189 ? -4.746 -19.145 0.812 1.00 56.91 189 THR A O 1
ATOM 1465 N N . THR A 1 190 ? -3.160 -20.048 -0.481 1.00 37.59 190 THR A N 1
ATOM 1466 C CA . THR A 1 190 ? -3.449 -21.442 -0.086 1.00 37.59 190 THR A CA 1
ATOM 1467 C C . THR A 1 190 ? -3.142 -21.732 1.388 1.00 37.59 190 THR A C 1
ATOM 1469 O O . THR A 1 190 ? -3.860 -22.513 2.019 1.00 37.59 190 THR A O 1
ATOM 1472 N N . ALA A 1 191 ? -2.153 -21.058 1.984 1.00 38.56 191 ALA A N 1
ATOM 1473 C CA . ALA A 1 191 ? -1.829 -21.201 3.405 1.00 38.56 191 ALA A CA 1
ATOM 1474 C C . ALA A 1 191 ? -2.955 -20.699 4.339 1.00 38.56 191 ALA A C 1
ATOM 1476 O O . ALA A 1 191 ? -3.120 -21.232 5.441 1.00 38.56 191 ALA A O 1
ATOM 1477 N N . ALA A 1 192 ? -3.757 -19.726 3.885 1.00 35.97 192 ALA A N 1
ATOM 1478 C CA . ALA A 1 192 ? -4.864 -19.125 4.634 1.00 35.97 192 ALA A CA 1
ATOM 1479 C C . ALA A 1 192 ? -6.216 -19.854 4.473 1.00 35.97 192 ALA A C 1
ATOM 1481 O O . ALA A 1 192 ? -7.199 -19.460 5.102 1.00 35.97 192 ALA A O 1
ATOM 1482 N N . SER A 1 193 ? -6.291 -20.925 3.672 1.00 25.81 193 SER A N 1
ATOM 1483 C CA . SER A 1 193 ? -7.520 -21.715 3.540 1.00 25.81 193 SER A CA 1
ATOM 1484 C C . SER A 1 193 ? -7.822 -22.476 4.849 1.00 25.81 193 SER A C 1
ATOM 1486 O O . SER A 1 193 ? -6.914 -23.107 5.403 1.00 25.81 193 SER A O 1
ATOM 1488 N N . PRO A 1 194 ? -9.075 -22.489 5.357 1.00 37.88 194 PRO A N 1
ATOM 1489 C CA . PRO A 1 194 ? -9.452 -23.167 6.610 1.00 37.88 194 PRO A CA 1
ATOM 1490 C C . PRO A 1 194 ? -9.130 -24.675 6.640 1.00 37.88 194 PRO A C 1
ATOM 1492 O O . PRO A 1 194 ? -9.108 -25.303 7.703 1.00 37.88 194 PRO A O 1
ATOM 1495 N N . THR A 1 195 ? -8.806 -25.268 5.493 1.00 39.47 195 THR A N 1
ATOM 1496 C CA . THR A 1 195 ? -8.308 -26.640 5.356 1.00 39.47 195 THR A CA 1
ATOM 1497 C C . THR A 1 195 ? -6.935 -26.850 6.020 1.00 39.47 195 THR A C 1
ATOM 1499 O O . THR A 1 195 ? -6.676 -27.939 6.538 1.00 39.47 195 THR A O 1
ATOM 1502 N N . SER A 1 196 ? -6.069 -25.826 6.092 1.00 40.44 196 SER A N 1
ATOM 1503 C CA . SER A 1 196 ? -4.733 -25.937 6.710 1.00 40.44 196 SER A CA 1
ATOM 1504 C C . SER A 1 196 ? -4.797 -26.005 8.246 1.00 40.44 196 SER A C 1
ATOM 1506 O O . SER A 1 196 ? -4.056 -26.774 8.868 1.00 40.44 196 SER A O 1
ATOM 1508 N N . GLN A 1 197 ? -5.762 -25.314 8.871 1.00 37.97 197 GLN A N 1
ATOM 1509 C CA . GLN A 1 197 ? -5.981 -25.376 10.323 1.00 37.97 197 GLN A CA 1
ATOM 1510 C C . GLN A 1 197 ? -6.503 -26.746 10.785 1.00 37.97 197 GLN A C 1
ATOM 1512 O O . GLN A 1 197 ? -6.095 -27.239 11.841 1.00 37.97 197 GLN A O 1
ATOM 1517 N N . ARG A 1 198 ? -7.313 -27.438 9.967 1.00 37.25 198 ARG A N 1
ATOM 1518 C CA . ARG A 1 198 ? -7.760 -28.815 10.266 1.00 37.25 198 ARG A CA 1
ATOM 1519 C C . ARG A 1 198 ? -6.602 -29.810 10.340 1.00 37.25 198 ARG A C 1
ATOM 1521 O O . ARG A 1 198 ? -6.657 -30.751 11.132 1.00 37.25 198 ARG A O 1
ATOM 1528 N N . ARG A 1 199 ? -5.540 -29.613 9.554 1.00 40.22 199 ARG A N 1
ATOM 1529 C CA . ARG A 1 199 ? -4.375 -30.511 9.550 1.00 40.22 199 ARG A CA 1
ATOM 1530 C C . ARG A 1 199 ? -3.514 -30.341 10.811 1.00 40.22 199 ARG A C 1
ATOM 1532 O O . ARG A 1 199 ? -3.047 -31.338 11.354 1.00 40.22 199 ARG A O 1
ATOM 1539 N N . ARG A 1 200 ? -3.397 -29.112 11.333 1.00 40.72 200 ARG A N 1
ATOM 1540 C CA . ARG A 1 200 ? -2.679 -28.805 12.589 1.00 40.72 200 ARG A CA 1
ATOM 1541 C C . ARG A 1 200 ? -3.427 -29.280 13.844 1.00 40.72 200 ARG A C 1
ATOM 1543 O O . ARG A 1 200 ? -2.803 -29.738 14.798 1.00 40.72 200 ARG A O 1
ATOM 1550 N N . LEU A 1 201 ? -4.762 -29.249 13.824 1.00 44.78 201 LEU A N 1
ATOM 1551 C CA . LEU A 1 201 ? -5.596 -29.792 14.906 1.00 44.78 201 LEU A CA 1
ATOM 1552 C C . LEU A 1 201 ? -5.522 -31.325 14.985 1.00 44.78 201 LEU A C 1
ATOM 1554 O O . LEU A 1 201 ? -5.438 -31.876 16.083 1.00 44.78 201 LEU A O 1
ATOM 1558 N N . LYS A 1 202 ? -5.466 -32.019 13.838 1.00 46.31 202 LYS A N 1
ATOM 1559 C CA . LYS A 1 202 ? -5.304 -33.484 13.798 1.00 46.31 202 LYS A CA 1
ATOM 1560 C C . LYS A 1 202 ? -3.931 -33.948 14.306 1.00 46.31 202 LYS A C 1
ATOM 1562 O O . LYS A 1 202 ? -3.865 -34.960 14.996 1.00 46.31 202 LYS A O 1
ATOM 1567 N N . SER A 1 203 ? -2.848 -33.206 14.046 1.00 48.91 203 SER A N 1
ATOM 1568 C CA . SER A 1 203 ? -1.513 -33.556 14.566 1.00 48.91 203 SER A CA 1
ATOM 1569 C C . SER A 1 203 ? -1.351 -33.294 16.068 1.00 48.91 203 SER A C 1
ATOM 1571 O O . SER A 1 203 ? -0.589 -33.992 16.729 1.00 48.91 203 SER A O 1
ATOM 1573 N N . SER A 1 204 ? -2.078 -32.318 16.622 1.00 46.41 204 SER A N 1
ATOM 1574 C CA . SER A 1 204 ? -2.089 -32.043 18.066 1.00 46.41 204 SER A CA 1
ATOM 1575 C C . SER A 1 204 ? -2.822 -33.136 18.858 1.00 46.41 204 SER A C 1
ATOM 1577 O O . SER A 1 204 ? -2.322 -33.560 19.896 1.00 46.41 204 SER A O 1
ATOM 1579 N N . HIS A 1 205 ? -3.926 -33.677 18.329 1.00 48.66 205 HIS A N 1
ATOM 1580 C CA . HIS A 1 205 ? -4.683 -34.765 18.971 1.00 48.66 205 HIS A CA 1
ATOM 1581 C C . HIS A 1 205 ? -4.000 -36.139 18.885 1.00 48.66 205 HIS A C 1
ATOM 1583 O O . HIS A 1 205 ? -4.293 -37.027 19.682 1.00 48.66 205 HIS A O 1
ATOM 1589 N N . ALA A 1 206 ? -3.083 -36.336 17.933 1.00 49.53 206 ALA A N 1
ATOM 1590 C CA . ALA A 1 206 ? -2.311 -37.574 17.826 1.00 49.53 206 ALA A CA 1
ATOM 1591 C C . ALA A 1 206 ? -1.169 -37.656 18.858 1.00 49.53 206 ALA A C 1
ATOM 1593 O O . ALA A 1 206 ? -0.728 -38.752 19.197 1.00 49.53 206 ALA A O 1
ATOM 1594 N N . ARG A 1 207 ? -0.696 -36.513 19.380 1.00 48.31 207 ARG A N 1
ATOM 1595 C CA . ARG A 1 207 ? 0.446 -36.458 20.309 1.00 48.31 207 ARG A CA 1
ATOM 1596 C C . ARG A 1 207 ? 0.054 -36.642 21.777 1.00 48.31 207 ARG A C 1
ATOM 1598 O O . ARG A 1 207 ? 0.891 -37.041 22.571 1.00 48.31 207 ARG A O 1
ATOM 1605 N N . THR A 1 208 ? -1.214 -36.430 22.124 1.00 51.03 208 THR A N 1
ATOM 1606 C CA . THR A 1 208 ? -1.755 -36.610 23.484 1.00 51.03 208 THR A CA 1
ATOM 1607 C C . THR A 1 208 ? -2.248 -38.029 23.788 1.00 51.03 208 THR A C 1
ATOM 1609 O O . THR A 1 208 ? -2.662 -38.291 24.910 1.00 51.03 208 THR A O 1
ATOM 1612 N N . ARG A 1 209 ? -2.185 -38.970 22.830 1.00 50.72 209 ARG A N 1
ATOM 1613 C CA . ARG A 1 209 ? -2.583 -40.382 23.032 1.00 50.72 209 ARG A CA 1
ATOM 1614 C C . ARG A 1 209 ? -1.426 -41.363 23.259 1.00 50.72 209 ARG A C 1
ATOM 1616 O O . ARG A 1 209 ? -1.670 -42.558 23.375 1.00 50.72 209 ARG A O 1
ATOM 1623 N N . ARG A 1 210 ? -0.182 -40.888 23.338 1.00 55.84 210 ARG A N 1
ATOM 1624 C CA . ARG A 1 210 ? 0.966 -41.697 23.779 1.00 55.84 210 ARG A CA 1
ATOM 1625 C C . ARG A 1 210 ? 1.509 -41.112 25.081 1.00 55.84 210 ARG A C 1
ATOM 1627 O O . ARG A 1 210 ? 2.423 -40.296 25.057 1.00 55.84 210 ARG A O 1
ATOM 1634 N N . GLY A 1 211 ? 0.865 -41.474 26.191 1.00 41.41 211 GLY A N 1
ATOM 1635 C CA . GLY A 1 211 ? 1.439 -41.331 27.534 1.00 41.41 211 GLY A CA 1
ATOM 1636 C C . GLY A 1 211 ? 2.530 -42.386 27.767 1.00 41.41 211 GLY A C 1
ATOM 1637 O O . GLY A 1 211 ? 2.569 -43.365 27.016 1.00 41.41 211 GLY A O 1
ATOM 1638 N N . PRO A 1 212 ? 3.437 -42.170 28.734 1.00 47.19 212 PRO A N 1
ATOM 1639 C CA . PRO A 1 212 ? 4.617 -43.006 28.920 1.00 47.19 212 PRO A CA 1
ATOM 1640 C C . PRO A 1 212 ? 4.215 -44.393 29.438 1.00 47.19 212 PRO A C 1
ATOM 1642 O O . PRO A 1 212 ? 3.292 -44.504 30.246 1.00 47.19 212 PRO A O 1
ATOM 1645 N N . ALA A 1 213 ? 4.893 -45.419 28.923 1.00 44.78 213 ALA A N 1
ATOM 1646 C CA . ALA A 1 213 ? 4.902 -46.764 29.489 1.00 44.78 213 ALA A CA 1
ATOM 1647 C C . ALA A 1 213 ? 5.879 -46.828 30.668 1.00 44.78 213 ALA A C 1
ATOM 1649 O O . ALA A 1 213 ? 6.871 -46.060 30.627 1.00 44.78 213 ALA A O 1
#

Secondary structure (DSSP, 8-state):
-----------TTSSSS------------------PPTT----TT-SPP-PPPEEEGGGGHHHHHTTSS-HHHHHHHHHHHT--EEE--GGG-S--SHHHHHHHHHHHHHTT-EEEEEEEEEES--SSHHHHHHHHHHHHHHHHHHHHHT-SEEEEE--PPPTT--HHHHHHHHHHHHHHHHHHHHHHHHHTSHHHHHHHHHHHHHHTT----

pLDDT: mean 78.72, std 24.58, range [25.81, 98.62]

Foldseek 3Di:
DDDDPDDPPPDPPPPPDDDDDDDDDDDDPPPPPVPPDPDDPDDPPPDPDDDAAEAECVVVVVCLVVVVDDLLNVLVVCLVVVHQEYADQCPRPPDLDLVRLQVLLVSSVVSNYAHAEYEDAQAQQDPDPVNLVVSLVVLLSVLVSCVSNVYPYYDYHLHDHDPPDDPVSSVVSNVVSVVSSVVSSVVSVVCPPVVVVVVVVVVVVVVVPDDDD

Radius of gyration: 28.24 Å; chains: 1; bounding box: 80×101×56 Å

Sequence (213 aa):
MSADRLEMHMNRRSFLSAAGAAVVAAGFTDARTQQAAPGQPSRPGSGPARFRTGLVAYSYRQALQAKTMTYEDLIRIAVETGTDGIDMTVYWLPSTADDYLLPLRRLAYRNRVEIYSIGTRVRLAQPTTELRDQQLDELRKWLDVAQKVGATHVRVFGGAKPDGATLDQAIGFAAETLKRGAEYSVSRTTAASPTSQRRRLKSSHARTRRGPA